Protein AF-A0A947CYS4-F1 (afdb_monomer_lite)

pLDDT: mean 73.45, std 24.64, range [32.19, 98.31]

Sequence (255 aa):
MTRMLALLFALALTAPVALAEAPAEAPPGEAHGQAGHGDGHGQPAAAGAHGGGHGDAHGGGHGDAHGGGHGGAGAVNFASFDYGEGKAHANPPLVLALINFGLLLALLGWKAVPALRDYWAKKSDGIKNGLEEGTRLRKEAEAKLEEYTQRIKDVDAEVEDLIKDIRAEAEAEKERILAEAKAQAEATRKAADERIAAEIQEARTDIEREVVAKAVAAAEKLLTEKVGPQDHQHLVTGFIDSLGDSPSTTSGGPA

Radius of gyration: 68.3 Å; chains: 1; bounding box: 120×102×182 Å

Structure (mmCIF, N/CA/C/O backbone):
data_AF-A0A947CYS4-F1
#
_entry.id   AF-A0A947CYS4-F1
#
loop_
_atom_site.group_PDB
_atom_site.id
_atom_site.type_symbol
_atom_site.label_atom_id
_atom_site.label_alt_id
_atom_site.label_comp_id
_atom_site.label_asym_id
_atom_site.label_entity_id
_atom_site.label_seq_id
_atom_site.pdbx_PDB_ins_code
_atom_site.Cartn_x
_atom_site.Cartn_y
_atom_site.Cartn_z
_atom_site.occupancy
_atom_site.B_iso_or_equiv
_atom_site.auth_seq_id
_atom_site.auth_comp_id
_atom_site.auth_asym_id
_atom_site.auth_atom_id
_atom_site.pdbx_PDB_model_num
ATOM 1 N N . MET A 1 1 ? 7.213 -30.700 13.622 1.00 54.28 1 MET A N 1
ATOM 2 C CA . MET A 1 1 ? 7.016 -29.848 14.815 1.00 54.28 1 MET A CA 1
ATOM 3 C C . MET A 1 1 ? 7.971 -30.275 15.918 1.00 54.28 1 MET A C 1
ATOM 5 O O . MET A 1 1 ? 7.632 -31.180 16.661 1.00 54.28 1 MET A O 1
ATOM 9 N N . THR A 1 2 ? 9.171 -29.690 15.965 1.00 48.97 2 THR A N 1
ATOM 10 C CA . THR A 1 2 ? 10.035 -29.492 17.153 1.00 48.97 2 THR A CA 1
ATOM 11 C C . THR A 1 2 ? 11.437 -29.163 16.654 1.00 48.97 2 THR A C 1
ATOM 13 O O . THR A 1 2 ? 12.168 -30.049 16.228 1.00 48.97 2 THR A O 1
ATOM 16 N N . ARG A 1 3 ? 11.763 -27.868 16.652 1.00 45.41 3 ARG A N 1
ATOM 17 C CA . ARG A 1 3 ? 13.089 -27.261 16.894 1.00 45.41 3 ARG A CA 1
ATOM 18 C C . ARG A 1 3 ? 13.014 -25.788 16.515 1.00 45.41 3 ARG A C 1
ATOM 20 O O . ARG A 1 3 ? 13.627 -25.303 15.576 1.00 45.41 3 ARG A O 1
ATOM 27 N N . MET A 1 4 ? 12.158 -25.111 17.269 1.00 43.16 4 MET A N 1
ATOM 28 C CA . MET A 1 4 ? 12.257 -23.686 17.510 1.00 43.16 4 MET A CA 1
ATOM 29 C C . MET A 1 4 ? 13.384 -23.492 18.537 1.00 43.16 4 MET A C 1
ATOM 31 O O . MET A 1 4 ? 13.505 -24.301 19.455 1.00 43.16 4 MET A O 1
ATOM 35 N N . LEU A 1 5 ? 14.114 -22.384 18.409 1.00 44.44 5 LEU A N 1
ATOM 36 C CA . LEU A 1 5 ? 14.791 -21.693 19.510 1.00 44.44 5 LEU A CA 1
ATOM 37 C C . LEU A 1 5 ? 16.122 -22.283 20.029 1.00 44.44 5 LEU A C 1
ATOM 39 O O . LEU A 1 5 ? 16.140 -23.071 20.967 1.00 44.44 5 LEU A O 1
ATOM 43 N N . ALA A 1 6 ? 17.246 -21.798 19.493 1.00 41.59 6 ALA A N 1
ATOM 44 C CA . ALA A 1 6 ? 18.431 -21.439 20.285 1.00 41.59 6 ALA A CA 1
ATOM 45 C C . ALA A 1 6 ? 19.481 -20.722 19.415 1.00 41.59 6 ALA A C 1
ATOM 47 O O . ALA A 1 6 ? 19.758 -21.160 18.305 1.00 41.59 6 ALA A O 1
ATOM 48 N N . LEU A 1 7 ? 20.108 -19.695 20.001 1.00 42.28 7 LEU A N 1
ATOM 49 C CA . LEU A 1 7 ? 21.392 -19.073 19.632 1.00 42.28 7 LEU A CA 1
ATOM 50 C C . LEU A 1 7 ? 21.385 -17.891 18.648 1.00 42.28 7 LEU A C 1
ATOM 52 O O . LEU A 1 7 ? 21.969 -17.909 17.571 1.00 42.28 7 LEU A O 1
ATOM 56 N N . LEU A 1 8 ? 20.850 -16.781 19.163 1.0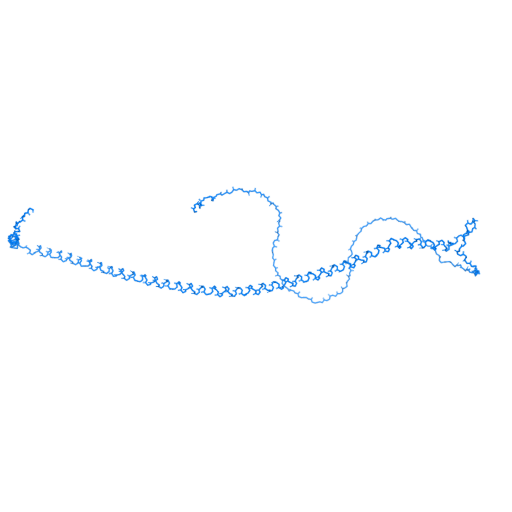0 41.75 8 LEU A N 1
ATOM 57 C CA . LEU A 1 8 ? 21.561 -15.498 19.185 1.00 41.75 8 LEU A CA 1
ATOM 58 C C . LEU A 1 8 ? 22.887 -15.646 19.960 1.00 41.75 8 LEU A C 1
ATOM 60 O O . LEU A 1 8 ? 22.827 -15.783 21.178 1.00 41.75 8 LEU A O 1
ATOM 64 N N . PHE A 1 9 ? 24.049 -15.575 19.296 1.00 40.47 9 PHE A N 1
ATOM 65 C CA . PHE A 1 9 ? 25.243 -14.879 19.817 1.00 40.47 9 PHE A CA 1
ATOM 66 C C . PHE A 1 9 ? 26.353 -14.744 18.751 1.00 40.47 9 PHE A C 1
ATOM 68 O O . PHE A 1 9 ? 26.913 -15.731 18.294 1.00 40.47 9 PHE A O 1
ATOM 75 N N . ALA A 1 10 ? 26.658 -13.486 18.424 1.00 35.06 10 ALA A N 1
ATOM 76 C CA . ALA A 1 10 ? 27.985 -12.899 18.218 1.00 35.06 10 ALA A CA 1
ATOM 77 C C . ALA A 1 10 ? 28.977 -13.445 17.156 1.00 35.06 10 ALA A C 1
ATOM 79 O O . ALA A 1 10 ? 29.580 -14.500 17.295 1.00 35.06 10 ALA A O 1
ATOM 80 N N . LEU A 1 11 ? 29.291 -12.532 16.224 1.00 35.38 11 LEU A N 1
ATOM 81 C CA . LEU A 1 11 ? 30.634 -11.959 16.025 1.00 35.38 11 LEU A CA 1
ATOM 82 C C . LEU A 1 11 ? 31.753 -12.887 15.512 1.00 35.38 11 LEU A C 1
ATOM 84 O O . LEU A 1 11 ? 32.417 -13.549 16.299 1.00 35.38 11 LEU A O 1
ATOM 88 N N . ALA A 1 12 ? 32.059 -12.783 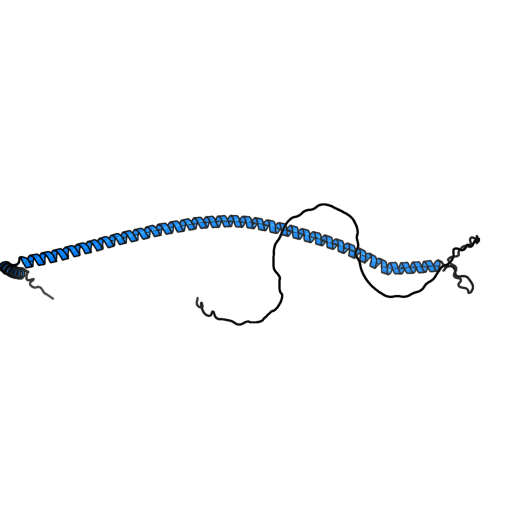14.212 1.00 36.75 12 ALA A N 1
ATOM 89 C CA . ALA A 1 12 ? 33.414 -12.533 13.690 1.00 36.75 12 ALA A CA 1
ATOM 90 C C . ALA A 1 12 ? 33.441 -12.666 12.157 1.00 36.75 12 ALA A C 1
ATOM 92 O O . ALA A 1 12 ? 33.562 -13.771 11.638 1.00 36.75 12 ALA A O 1
ATOM 93 N N . LEU A 1 13 ? 33.419 -11.546 11.424 1.00 40.12 13 LEU A N 1
ATOM 94 C CA . LEU A 1 13 ? 34.245 -11.455 10.217 1.00 40.12 13 LEU A CA 1
ATOM 95 C C . LEU A 1 13 ? 34.597 -10.000 9.901 1.00 40.12 13 LEU A C 1
ATOM 97 O O . LEU A 1 13 ? 33.822 -9.236 9.336 1.00 40.12 13 LEU A O 1
ATOM 101 N N . THR A 1 14 ? 35.802 -9.641 10.317 1.00 39.22 14 THR A N 1
ATOM 102 C CA . THR A 1 14 ? 36.539 -8.438 9.952 1.00 39.22 14 THR A CA 1
ATOM 103 C C . THR A 1 14 ? 37.364 -8.711 8.695 1.00 39.22 14 THR A C 1
ATOM 105 O O . THR A 1 14 ? 38.223 -9.592 8.724 1.00 39.22 14 THR A O 1
ATOM 108 N N . ALA A 1 15 ? 37.181 -7.922 7.637 1.00 45.06 15 ALA A N 1
ATOM 109 C CA . ALA A 1 15 ? 38.242 -7.605 6.679 1.00 45.06 15 ALA A CA 1
ATOM 110 C C . ALA A 1 15 ? 37.960 -6.236 6.019 1.00 45.06 15 ALA A C 1
ATOM 112 O O . ALA A 1 15 ? 36.797 -5.943 5.737 1.00 45.06 15 ALA A O 1
ATOM 113 N N . PRO A 1 16 ? 38.982 -5.383 5.809 1.00 50.78 16 PRO A N 1
ATOM 114 C CA . PRO A 1 16 ? 38.811 -3.974 5.472 1.00 50.78 16 PRO A CA 1
ATOM 115 C C . PRO A 1 16 ? 38.884 -3.733 3.958 1.00 50.78 16 PRO A C 1
ATOM 117 O O . PRO A 1 16 ? 39.727 -4.310 3.275 1.00 50.78 16 PRO A O 1
ATOM 120 N N . VAL A 1 17 ? 38.075 -2.808 3.442 1.00 48.97 17 VAL A N 1
ATOM 121 C CA . VAL A 1 17 ? 38.357 -2.130 2.169 1.00 48.97 17 VAL A CA 1
ATOM 122 C C . VAL A 1 17 ? 38.272 -0.634 2.419 1.00 48.97 17 VAL A C 1
ATOM 124 O O . VAL A 1 17 ? 37.236 -0.101 2.809 1.00 48.97 17 VAL A O 1
ATOM 127 N N . ALA A 1 18 ? 39.419 0.010 2.252 1.00 37.97 18 ALA A N 1
ATOM 128 C CA . ALA A 1 18 ? 39.593 1.441 2.330 1.00 37.97 18 ALA A CA 1
ATOM 129 C C . ALA A 1 18 ? 39.342 2.094 0.961 1.00 37.97 18 ALA A C 1
ATOM 131 O O . ALA A 1 18 ? 39.719 1.543 -0.070 1.00 37.97 18 ALA A O 1
ATOM 132 N N . LEU A 1 19 ? 38.845 3.332 1.044 1.00 39.88 19 LEU A N 1
ATOM 133 C CA . LEU A 1 19 ? 39.107 4.465 0.151 1.00 39.88 19 LEU A CA 1
ATOM 134 C C . LEU A 1 19 ? 38.277 4.595 -1.142 1.00 39.88 19 LEU A C 1
ATOM 136 O O . LEU A 1 19 ? 38.649 4.079 -2.188 1.00 39.88 19 LEU A O 1
ATOM 140 N N . ALA A 1 20 ? 37.237 5.434 -1.088 1.00 39.97 20 ALA A N 1
ATOM 141 C CA . ALA A 1 20 ? 37.068 6.546 -2.031 1.00 39.97 20 ALA A CA 1
ATOM 142 C C . ALA A 1 20 ? 36.016 7.532 -1.497 1.00 39.97 20 ALA A C 1
ATOM 144 O O . ALA A 1 20 ? 34.868 7.186 -1.237 1.00 39.97 20 ALA A O 1
ATOM 145 N N . GLU A 1 21 ? 36.479 8.755 -1.298 1.00 41.97 21 GLU A N 1
ATOM 146 C CA . GLU A 1 21 ? 35.794 9.921 -0.759 1.00 41.97 21 GLU A CA 1
ATOM 147 C C . GLU A 1 21 ? 34.832 10.512 -1.802 1.00 41.97 21 GLU A C 1
ATOM 149 O O . GLU A 1 21 ? 35.193 10.673 -2.967 1.00 41.97 21 GLU A O 1
ATOM 154 N N . ALA A 1 22 ? 33.611 10.839 -1.382 1.00 47.50 22 ALA A N 1
ATOM 155 C CA . ALA A 1 22 ? 32.638 11.605 -2.153 1.00 47.50 22 ALA A CA 1
ATOM 156 C C . ALA A 1 22 ? 32.477 12.993 -1.516 1.00 47.50 22 ALA A C 1
ATOM 158 O O . ALA A 1 22 ? 32.408 13.067 -0.287 1.00 47.50 22 ALA A O 1
ATOM 159 N N . PRO A 1 23 ? 32.320 14.075 -2.299 1.00 55.56 23 PRO A N 1
ATOM 160 C CA . PRO A 1 23 ? 31.743 15.305 -1.773 1.00 55.56 23 PRO A CA 1
ATOM 161 C C . PRO A 1 23 ? 30.317 15.561 -2.301 1.00 55.56 23 PRO A C 1
ATOM 163 O O . PRO A 1 23 ? 30.099 15.744 -3.494 1.00 55.56 23 PRO A O 1
ATOM 166 N N . ALA A 1 24 ? 29.382 15.534 -1.345 1.00 43.50 24 ALA A N 1
ATOM 167 C CA . ALA A 1 24 ? 28.284 16.470 -1.048 1.00 43.50 24 ALA A CA 1
ATOM 168 C C . ALA A 1 24 ? 27.433 17.144 -2.162 1.00 43.50 24 ALA A C 1
ATOM 170 O O . ALA A 1 24 ? 27.931 17.882 -3.007 1.00 43.50 24 ALA A O 1
ATOM 171 N N . GLU A 1 25 ? 26.104 16.991 -2.009 1.00 45.59 25 GLU A N 1
ATOM 172 C CA . GLU A 1 25 ? 24.997 17.878 -2.454 1.00 45.59 25 GLU A CA 1
ATOM 173 C C . GLU A 1 25 ? 25.197 19.350 -1.995 1.00 45.59 25 GLU A C 1
ATOM 175 O O . GLU A 1 25 ? 25.927 19.580 -1.033 1.00 45.59 25 GLU A O 1
ATOM 180 N N . ALA A 1 26 ? 24.614 20.427 -2.558 1.00 50.78 26 ALA A N 1
ATOM 181 C CA . ALA A 1 26 ? 23.225 20.752 -2.974 1.00 50.78 26 ALA A CA 1
ATOM 182 C C . ALA A 1 26 ? 23.203 22.161 -3.683 1.00 50.78 26 ALA A C 1
ATOM 184 O O . ALA A 1 26 ? 24.279 22.748 -3.801 1.00 50.78 26 ALA A O 1
ATOM 185 N N . PRO A 1 27 ? 22.068 22.884 -3.907 1.00 60.06 27 PRO A N 1
ATOM 186 C CA . PRO A 1 27 ? 20.791 22.650 -4.625 1.00 60.06 27 PRO A CA 1
ATOM 187 C C . PRO A 1 27 ? 20.540 23.716 -5.765 1.00 60.06 27 PRO A C 1
ATOM 189 O O . PRO A 1 27 ? 21.446 24.499 -6.058 1.00 60.06 27 PRO A O 1
ATOM 192 N N . PRO A 1 28 ? 19.362 23.781 -6.450 1.00 64.19 28 PRO A N 1
ATOM 193 C CA . PRO A 1 28 ? 19.190 24.512 -7.715 1.00 64.19 28 PRO A CA 1
ATOM 194 C C . PRO A 1 28 ? 18.664 25.952 -7.548 1.00 64.19 28 PRO A C 1
ATOM 196 O O . PRO A 1 28 ? 17.884 26.240 -6.643 1.00 64.19 28 PRO A O 1
ATOM 199 N N . GLY A 1 29 ? 19.048 26.843 -8.468 1.00 40.88 29 GLY A N 1
ATOM 200 C CA . GLY A 1 29 ? 18.561 28.223 -8.546 1.00 40.88 29 GLY A CA 1
ATOM 201 C C . GLY A 1 29 ? 18.353 28.661 -9.995 1.00 40.88 29 GLY A C 1
ATOM 202 O O . GLY A 1 29 ? 19.296 28.708 -10.781 1.00 40.88 29 GLY A O 1
ATOM 203 N N . GLU A 1 30 ? 17.095 28.931 -10.332 1.00 41.56 30 GLU A N 1
ATOM 204 C CA . GLU A 1 30 ? 16.604 29.403 -11.624 1.00 41.56 30 GLU A CA 1
ATOM 205 C C . GLU A 1 30 ? 16.932 30.878 -11.918 1.00 41.56 30 GLU A C 1
ATOM 207 O O . GLU A 1 30 ? 17.153 31.683 -11.017 1.00 41.56 30 GLU A O 1
ATOM 212 N N . ALA A 1 31 ? 16.788 31.193 -13.212 1.00 42.06 31 ALA A N 1
ATOM 213 C CA . ALA A 1 31 ? 16.522 32.493 -13.829 1.00 42.06 31 ALA A CA 1
ATOM 214 C C . ALA A 1 31 ? 17.659 33.523 -13.830 1.00 42.06 31 ALA A C 1
ATOM 216 O O . ALA A 1 31 ? 18.078 34.009 -12.798 1.00 42.06 31 ALA A O 1
ATOM 217 N N . HIS A 1 32 ? 18.078 33.938 -15.029 1.00 39.91 32 HIS A N 1
ATOM 218 C CA . HIS A 1 32 ? 18.002 35.328 -15.492 1.00 39.91 32 HIS A CA 1
ATOM 219 C C . HIS A 1 32 ? 18.305 35.358 -16.997 1.00 39.91 32 HIS A C 1
ATOM 221 O O . HIS A 1 32 ? 19.294 34.797 -17.464 1.00 39.91 32 HIS A O 1
ATOM 227 N N . GLY A 1 33 ? 17.416 35.985 -17.768 1.00 39.16 33 GLY A N 1
ATOM 228 C CA . GLY A 1 33 ? 17.636 36.243 -19.183 1.00 39.16 33 GLY A CA 1
ATOM 229 C C . GLY A 1 33 ? 18.563 37.431 -19.407 1.00 39.16 33 GLY A C 1
ATOM 230 O O . GLY A 1 33 ? 18.608 38.339 -18.585 1.00 39.16 33 GLY A O 1
ATOM 231 N N . GLN A 1 34 ? 19.213 37.471 -20.569 1.00 42.00 34 GLN A N 1
ATOM 232 C CA . GLN A 1 34 ? 19.462 38.725 -21.271 1.00 42.00 34 GLN A CA 1
ATOM 233 C C . GLN A 1 34 ? 19.756 38.446 -22.747 1.00 42.00 34 GLN A C 1
ATOM 235 O O . GLN A 1 34 ? 20.611 37.635 -23.092 1.00 42.00 34 GLN A O 1
ATOM 240 N N . ALA A 1 35 ? 19.001 39.116 -23.610 1.00 40.34 35 ALA A N 1
ATOM 241 C CA . ALA A 1 35 ? 19.286 39.247 -25.026 1.00 40.34 35 ALA A CA 1
ATOM 242 C C . ALA A 1 35 ? 20.342 40.344 -25.244 1.00 40.34 35 ALA A C 1
ATOM 244 O O . ALA A 1 35 ? 20.298 41.367 -24.562 1.00 40.34 35 ALA A O 1
ATOM 245 N N . GLY A 1 36 ? 21.192 40.175 -26.262 1.00 34.59 36 GLY A N 1
ATOM 246 C CA . GLY A 1 36 ? 21.816 41.293 -26.976 1.00 34.59 36 GLY A CA 1
ATOM 247 C C . GLY A 1 36 ? 23.341 41.256 -27.117 1.00 34.59 36 GLY A C 1
ATOM 248 O O . GLY A 1 36 ? 24.050 41.188 -26.124 1.00 34.59 36 GLY A O 1
ATOM 249 N N . HIS A 1 37 ? 23.774 41.447 -28.373 1.00 38.88 37 HIS A N 1
ATOM 250 C CA . HIS A 1 37 ? 25.121 41.807 -28.860 1.00 38.88 37 HIS A CA 1
ATOM 251 C C . HIS A 1 37 ? 26.199 40.717 -28.747 1.00 38.88 37 HIS A C 1
ATOM 253 O O . HIS A 1 37 ? 26.303 40.028 -27.749 1.00 38.88 37 HIS A O 1
ATOM 259 N N . GLY A 1 38 ? 27.046 40.454 -29.737 1.00 37.88 38 GLY A N 1
ATOM 260 C CA . GLY A 1 38 ? 27.466 41.212 -30.911 1.00 37.88 38 GLY A CA 1
ATOM 261 C C . GLY A 1 38 ? 28.959 40.914 -31.097 1.00 37.88 38 GLY A C 1
ATOM 262 O O . GLY A 1 38 ? 29.699 40.934 -30.123 1.00 37.88 38 GLY A O 1
ATOM 263 N N . ASP A 1 39 ? 29.351 40.625 -32.335 1.00 38.72 39 ASP A N 1
ATOM 264 C CA . ASP A 1 39 ? 30.721 40.622 -32.862 1.00 38.72 39 ASP A CA 1
ATOM 265 C C . ASP A 1 39 ? 31.699 39.502 -32.456 1.00 38.72 39 ASP A C 1
ATOM 267 O O . ASP A 1 39 ? 32.217 39.408 -31.351 1.00 38.72 39 ASP A O 1
ATOM 271 N N . GLY A 1 40 ? 31.997 38.674 -33.464 1.00 39.72 40 GLY A N 1
ATOM 272 C CA . GLY A 1 40 ? 33.328 38.626 -34.067 1.00 39.72 40 GLY A CA 1
ATOM 273 C C . GLY A 1 40 ? 34.515 38.281 -33.170 1.00 39.72 40 GLY A C 1
ATOM 274 O O . GLY A 1 40 ? 34.984 39.097 -32.391 1.00 39.72 40 GLY A O 1
ATOM 275 N N . HIS A 1 41 ? 35.086 37.106 -33.437 1.00 43.47 41 HIS A N 1
ATOM 276 C CA . HIS A 1 41 ? 36.497 36.862 -33.779 1.00 43.47 41 HIS A CA 1
ATOM 277 C C . HIS A 1 41 ? 36.956 35.526 -33.194 1.00 43.47 41 HIS A C 1
ATOM 279 O O . HIS A 1 41 ? 37.113 35.352 -31.990 1.00 43.47 41 HIS A O 1
ATOM 285 N N . GLY A 1 42 ? 37.172 34.563 -34.091 1.00 34.84 42 GLY A N 1
ATOM 286 C CA . GLY A 1 42 ? 37.763 33.278 -33.760 1.00 34.84 42 GLY A CA 1
ATOM 287 C C . GLY A 1 42 ? 39.277 33.378 -33.608 1.00 34.84 42 GLY A C 1
ATOM 288 O O . GLY A 1 42 ? 39.959 33.907 -34.484 1.00 34.84 42 GLY A O 1
ATOM 289 N N . GLN A 1 43 ? 39.776 32.803 -32.517 1.00 48.25 43 GLN A N 1
ATOM 290 C CA . GLN A 1 43 ? 41.078 32.143 -32.385 1.00 48.25 43 GLN A CA 1
ATOM 291 C C . GLN A 1 43 ? 41.053 31.289 -31.108 1.00 48.25 43 GLN A C 1
ATOM 293 O O . GLN A 1 43 ? 40.390 31.660 -30.139 1.00 48.25 43 GLN A O 1
ATOM 298 N N . PRO A 1 44 ? 41.696 30.111 -31.121 1.00 53.25 44 PRO A N 1
ATOM 299 C CA . PRO A 1 44 ? 42.983 29.971 -30.411 1.00 53.25 44 PRO A CA 1
ATOM 300 C C . PRO A 1 44 ? 44.009 29.127 -31.217 1.00 53.25 44 PRO A C 1
ATOM 302 O O . PRO A 1 44 ? 43.620 28.265 -31.997 1.00 53.25 44 PRO A O 1
ATOM 305 N N . ALA A 1 45 ? 45.316 29.443 -31.257 1.00 37.03 45 ALA A N 1
ATOM 306 C CA . ALA A 1 45 ? 46.366 29.212 -30.236 1.00 37.03 45 ALA A CA 1
ATOM 307 C C . ALA A 1 45 ? 46.482 27.715 -29.824 1.00 37.03 45 ALA A C 1
ATOM 309 O O . ALA A 1 45 ? 45.469 27.118 -29.496 1.00 37.03 45 ALA A O 1
ATOM 310 N N . ALA A 1 46 ? 47.630 27.017 -29.768 1.00 40.56 46 ALA A N 1
ATOM 311 C CA . ALA A 1 46 ? 49.054 27.355 -29.875 1.00 40.56 46 ALA A CA 1
ATOM 312 C C . ALA A 1 46 ? 49.939 26.069 -29.956 1.00 40.56 46 ALA A C 1
ATOM 314 O O . ALA A 1 46 ? 49.483 25.008 -29.543 1.00 40.56 46 ALA A O 1
ATOM 315 N N . ALA A 1 47 ? 51.21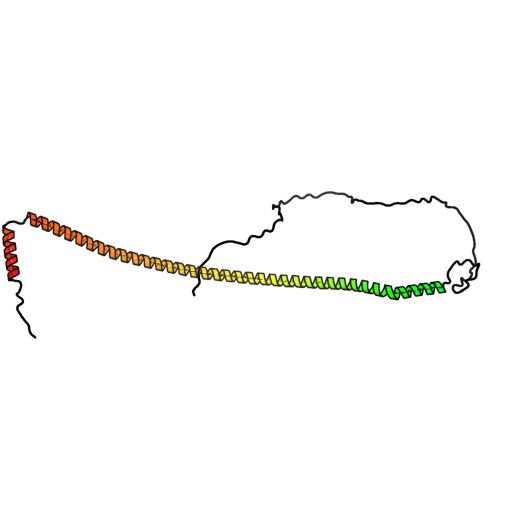2 26.257 -30.374 1.00 38.47 47 ALA A N 1
ATOM 316 C CA . ALA A 1 47 ? 52.475 25.547 -30.018 1.00 38.47 47 ALA A CA 1
ATOM 317 C C . ALA A 1 47 ? 52.640 24.042 -30.362 1.00 38.47 47 ALA A C 1
ATOM 319 O O . ALA A 1 47 ? 51.724 23.263 -30.166 1.00 38.47 47 ALA A O 1
ATOM 320 N N . GLY A 1 48 ? 53.771 23.478 -30.821 1.00 36.53 48 GLY A N 1
ATOM 321 C CA . GLY A 1 48 ? 55.211 23.798 -30.999 1.00 36.53 48 GLY A CA 1
ATOM 322 C C . GLY A 1 48 ? 55.944 22.420 -31.111 1.00 36.53 48 GLY A C 1
ATOM 323 O O . GLY A 1 48 ? 55.348 21.421 -30.731 1.00 36.53 48 GLY A O 1
ATOM 324 N N . ALA A 1 49 ? 57.172 22.180 -31.590 1.00 38.69 49 ALA A N 1
ATOM 325 C CA . ALA A 1 49 ? 58.278 22.988 -32.089 1.00 38.69 49 ALA A CA 1
ATOM 326 C C . ALA A 1 49 ? 59.396 22.081 -32.716 1.00 38.69 49 ALA A C 1
ATOM 328 O O . ALA A 1 49 ? 59.491 20.903 -32.383 1.00 38.69 49 ALA A O 1
ATOM 329 N N . HIS A 1 50 ? 60.276 22.713 -33.516 1.00 41.06 50 HIS A N 1
ATOM 330 C CA . HIS A 1 50 ? 61.720 22.467 -33.785 1.00 41.06 50 HIS A CA 1
ATOM 331 C C . HIS A 1 50 ? 62.283 21.543 -34.897 1.00 41.06 50 HIS A C 1
ATOM 333 O O . HIS A 1 50 ? 62.108 20.331 -34.905 1.00 41.06 50 HIS A O 1
ATOM 339 N N . GLY A 1 51 ? 63.168 22.182 -35.694 1.00 33.62 51 GLY A N 1
ATOM 340 C CA . GLY A 1 51 ? 64.319 21.641 -36.446 1.00 33.62 51 GLY A CA 1
ATOM 341 C C . GLY A 1 51 ? 64.139 21.768 -37.965 1.00 33.62 51 GLY A C 1
ATOM 342 O O . GLY A 1 51 ? 63.278 21.102 -38.509 1.00 33.62 51 GLY A O 1
ATOM 343 N N . GLY A 1 52 ? 64.836 22.582 -38.762 1.00 33.81 52 GLY A N 1
ATOM 344 C CA . GLY A 1 52 ? 66.104 23.304 -38.649 1.00 33.81 52 GLY A CA 1
ATOM 345 C C . GLY A 1 52 ? 66.861 23.100 -39.977 1.00 33.81 52 GLY A C 1
ATOM 346 O O . GLY A 1 52 ? 67.030 21.955 -40.376 1.00 33.81 52 GLY A O 1
ATOM 347 N N . GLY A 1 53 ? 67.314 24.168 -40.653 1.00 32.22 53 GLY A N 1
ATOM 348 C CA . GLY A 1 53 ? 68.353 24.056 -41.696 1.00 32.22 53 GLY A CA 1
ATOM 349 C C . GLY A 1 53 ? 68.113 24.760 -43.040 1.00 32.22 53 GLY A C 1
ATOM 350 O O . GLY A 1 53 ? 67.595 24.151 -43.963 1.00 32.22 53 GLY A O 1
ATOM 351 N N . HIS A 1 54 ? 68.555 26.022 -43.106 1.00 40.81 54 HIS A N 1
ATOM 352 C CA . HIS A 1 54 ? 69.352 26.695 -44.152 1.00 40.81 54 HIS A CA 1
ATOM 353 C C . HIS A 1 54 ? 69.222 26.355 -45.650 1.00 40.81 54 HIS A C 1
ATOM 355 O O . HIS A 1 54 ? 69.386 25.212 -46.063 1.00 40.81 54 HIS A O 1
ATOM 361 N N . GLY A 1 55 ? 69.233 27.418 -46.467 1.00 38.34 55 GLY A N 1
ATOM 362 C CA . GLY A 1 55 ? 69.961 27.400 -47.740 1.00 38.34 55 GLY A CA 1
ATOM 363 C C . GLY A 1 55 ? 69.396 28.318 -48.815 1.00 38.34 55 GLY A C 1
ATOM 364 O O . GLY A 1 55 ? 68.583 27.887 -49.621 1.00 38.34 55 GLY A O 1
ATOM 365 N N . ASP A 1 56 ? 69.854 29.566 -48.821 1.00 44.50 56 ASP A N 1
ATOM 366 C CA . ASP A 1 56 ? 69.526 30.632 -49.766 1.00 44.50 56 ASP A CA 1
ATOM 367 C C . ASP A 1 56 ? 69.780 30.282 -51.243 1.00 44.50 56 ASP A C 1
ATOM 369 O O . ASP A 1 56 ? 70.818 29.726 -51.601 1.00 44.50 56 ASP A O 1
ATOM 373 N N . ALA A 1 57 ? 68.889 30.741 -52.123 1.00 39.03 57 ALA A N 1
ATOM 374 C CA . ALA A 1 57 ? 69.230 31.025 -53.512 1.00 39.03 57 ALA A CA 1
ATOM 375 C C . ALA A 1 57 ? 68.469 32.272 -53.979 1.00 39.03 57 ALA A C 1
ATOM 377 O O . ALA A 1 57 ? 67.264 32.255 -54.234 1.00 39.03 57 ALA A O 1
ATOM 378 N N . HIS A 1 58 ? 69.212 33.373 -54.050 1.00 40.41 58 HIS A N 1
ATOM 379 C CA . HIS A 1 58 ? 68.798 34.629 -54.651 1.00 40.41 58 HIS A CA 1
ATOM 380 C C . HIS A 1 58 ? 68.611 34.492 -56.166 1.00 40.41 58 HIS A C 1
ATOM 382 O O . HIS A 1 58 ? 69.456 33.922 -56.845 1.00 40.41 58 HIS A O 1
ATOM 388 N N . GLY A 1 59 ? 67.553 35.142 -56.658 1.00 35.09 59 GLY A N 1
ATOM 389 C CA . GLY A 1 59 ? 67.620 36.162 -57.708 1.00 35.09 59 GLY A CA 1
ATOM 390 C C . GLY A 1 59 ? 68.079 35.746 -59.107 1.00 35.09 59 GLY A C 1
ATOM 391 O O . GLY A 1 59 ? 69.223 35.366 -59.321 1.00 35.09 59 GLY A O 1
ATOM 392 N N . 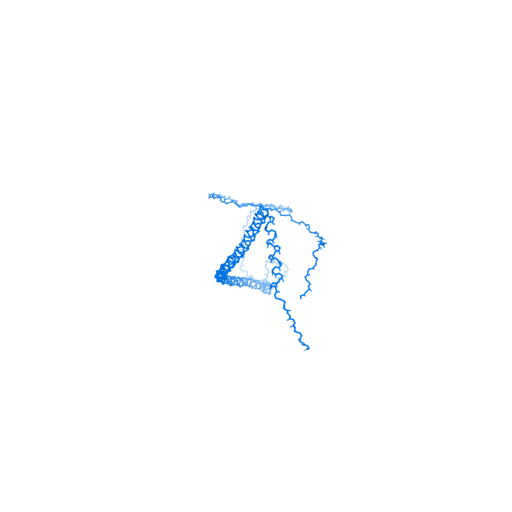GLY A 1 60 ? 67.233 36.004 -60.105 1.00 32.34 60 GLY A N 1
ATOM 393 C CA . GLY A 1 60 ? 67.710 36.040 -61.484 1.00 32.34 60 GLY A CA 1
ATOM 394 C C . GLY A 1 60 ? 66.633 36.245 -62.536 1.00 32.34 60 GLY A C 1
ATOM 395 O O . GLY A 1 60 ? 66.070 35.279 -63.025 1.00 32.34 60 GLY A O 1
ATOM 396 N N . GLY A 1 61 ? 66.418 37.510 -62.902 1.00 32.94 61 GLY A N 1
ATOM 397 C CA . GLY A 1 61 ? 66.426 37.940 -64.303 1.00 32.94 61 GLY A CA 1
ATOM 398 C C . GLY A 1 61 ? 65.333 37.423 -65.235 1.00 32.94 61 GLY A C 1
ATOM 399 O O . GLY A 1 61 ? 65.468 36.375 -65.855 1.00 32.94 61 GLY A O 1
ATOM 400 N N . HIS A 1 62 ? 64.344 38.284 -65.478 1.00 46.16 62 HIS A N 1
ATOM 401 C CA . HIS A 1 62 ? 63.776 38.420 -66.817 1.00 46.16 62 HIS A CA 1
ATOM 402 C C . HIS A 1 62 ? 64.883 38.888 -67.776 1.00 46.16 62 HIS A C 1
ATOM 404 O O . HIS A 1 62 ? 65.533 39.901 -67.519 1.00 46.16 62 HIS A O 1
ATOM 410 N N . GLY A 1 63 ? 65.090 38.143 -68.858 1.00 39.09 63 GLY A N 1
ATOM 411 C CA . GLY A 1 63 ? 65.997 38.481 -69.948 1.00 39.09 63 GLY A CA 1
ATOM 412 C C . GLY A 1 63 ? 65.516 37.817 -71.232 1.00 39.09 63 GLY A C 1
ATOM 413 O O . GLY A 1 63 ? 65.315 36.605 -71.273 1.00 39.09 63 GLY A O 1
ATOM 414 N N . ASP A 1 64 ? 65.277 38.653 -72.234 1.00 48.22 64 ASP A N 1
ATOM 415 C CA . ASP A 1 64 ? 64.735 38.348 -73.552 1.00 48.22 64 ASP A CA 1
ATOM 416 C C . ASP A 1 64 ? 65.565 37.335 -74.350 1.00 48.22 64 ASP A C 1
ATOM 418 O O . ASP A 1 64 ? 66.795 37.379 -74.348 1.00 48.22 64 ASP A O 1
ATOM 422 N N . ALA A 1 65 ? 64.892 36.503 -75.149 1.00 39.53 65 ALA A N 1
ATOM 423 C CA . ALA A 1 65 ? 65.502 35.917 -76.338 1.00 39.53 65 ALA A CA 1
ATOM 424 C C . ALA A 1 65 ? 64.447 35.611 -77.409 1.00 39.53 65 ALA A C 1
ATOM 426 O O . ALA A 1 65 ? 63.624 34.704 -77.286 1.00 39.53 65 ALA A O 1
ATOM 427 N N . HIS A 1 66 ? 64.512 36.397 -78.482 1.00 42.50 66 HIS A N 1
ATOM 428 C CA . HIS A 1 66 ? 63.917 36.112 -79.781 1.00 42.50 66 HIS A CA 1
ATOM 429 C C . HIS A 1 66 ? 64.517 34.844 -80.411 1.00 42.50 66 HIS A C 1
ATOM 431 O O . HIS A 1 66 ? 65.703 34.563 -80.255 1.00 42.50 66 HIS A O 1
ATOM 437 N N . GLY A 1 67 ? 63.725 34.164 -81.239 1.00 34.94 67 GLY A N 1
ATOM 438 C CA . GLY A 1 67 ? 64.190 33.137 -82.178 1.00 34.94 67 GLY A CA 1
ATOM 439 C C . GLY A 1 67 ? 63.112 32.068 -82.340 1.00 34.94 67 GLY A C 1
ATOM 440 O O . GLY A 1 67 ? 62.909 31.262 -81.449 1.00 34.94 67 GLY A O 1
ATOM 441 N N . GLY A 1 68 ? 62.296 32.054 -83.391 1.00 35.47 68 GLY A N 1
ATOM 442 C CA . GLY A 1 68 ? 62.725 32.137 -84.782 1.00 35.47 68 GLY A CA 1
ATOM 443 C C . GLY A 1 68 ? 63.146 30.739 -85.224 1.00 35.47 68 GLY A C 1
ATOM 444 O O . GLY A 1 68 ? 64.287 30.345 -85.023 1.00 35.47 68 GLY A O 1
ATOM 445 N N . GLY A 1 69 ? 62.208 29.980 -85.790 1.00 34.09 69 GLY A N 1
ATOM 446 C CA . GLY A 1 69 ? 62.483 28.626 -86.255 1.00 34.09 69 GLY A CA 1
ATOM 447 C C . GLY A 1 69 ? 61.218 27.837 -86.540 1.00 34.09 69 GLY A C 1
ATOM 448 O O . GLY A 1 69 ? 60.889 26.907 -85.813 1.00 34.09 69 GLY A O 1
ATOM 449 N N . HIS A 1 70 ? 60.519 28.192 -87.621 1.00 46.94 70 HIS A N 1
ATOM 450 C CA . HIS A 1 70 ? 59.629 27.264 -88.315 1.00 46.94 70 HIS A CA 1
ATOM 451 C C . HIS A 1 70 ? 60.481 26.108 -88.867 1.00 46.94 70 HIS A C 1
ATOM 453 O O . HIS A 1 70 ? 60.903 26.116 -90.020 1.00 46.94 70 HIS A O 1
ATOM 459 N N . GLY A 1 71 ? 60.796 25.143 -88.005 1.00 32.47 71 GLY A N 1
ATOM 460 C CA . GLY A 1 71 ? 61.350 23.852 -88.386 1.00 32.47 71 GLY A CA 1
ATOM 461 C C . GLY A 1 71 ? 60.202 22.989 -88.877 1.00 32.47 71 GLY A C 1
ATOM 462 O O . GLY A 1 71 ? 59.244 22.772 -88.141 1.00 32.47 71 GLY A O 1
ATOM 463 N N . GLY A 1 72 ? 60.271 22.604 -90.149 1.00 32.19 72 GLY A N 1
ATOM 464 C CA . GLY A 1 72 ? 59.176 22.023 -90.912 1.00 32.19 72 GLY A CA 1
ATOM 465 C C . GLY A 1 72 ? 58.496 20.822 -90.264 1.00 32.19 72 GLY A C 1
ATOM 466 O O . GLY A 1 72 ? 59.008 20.201 -89.335 1.00 32.19 72 GLY A O 1
ATOM 467 N N . ALA A 1 73 ? 57.335 20.487 -90.826 1.00 38.41 73 ALA A N 1
ATOM 468 C CA . ALA A 1 73 ? 56.599 19.256 -90.586 1.00 38.41 73 ALA A CA 1
ATOM 469 C C . ALA A 1 73 ? 57.458 18.028 -90.947 1.00 38.41 73 ALA A C 1
ATOM 471 O O . ALA A 1 73 ? 57.261 17.373 -91.966 1.00 38.41 73 ALA A O 1
ATOM 472 N N . GLY A 1 74 ? 58.453 17.730 -90.117 1.00 43.22 74 GLY A N 1
ATOM 473 C CA . GLY A 1 74 ? 59.086 16.434 -90.053 1.00 43.22 74 GLY A CA 1
ATOM 474 C C . GLY A 1 74 ? 58.094 15.535 -89.349 1.00 43.22 74 GLY A C 1
ATOM 475 O O . GLY A 1 74 ? 57.787 15.759 -88.179 1.00 43.22 74 GLY A O 1
ATOM 476 N N . ALA A 1 75 ? 57.548 14.566 -90.080 1.00 50.69 75 ALA A N 1
ATOM 477 C CA . ALA A 1 75 ? 56.737 13.513 -89.501 1.00 50.69 75 ALA A CA 1
ATOM 478 C C . ALA A 1 75 ? 57.503 12.928 -88.311 1.00 50.69 75 ALA A C 1
ATOM 480 O O . ALA A 1 75 ? 58.513 12.243 -88.477 1.00 50.69 75 ALA A O 1
ATOM 481 N N . VAL A 1 76 ? 57.049 13.258 -87.105 1.00 50.50 76 VAL A N 1
ATOM 482 C CA . VAL A 1 76 ? 57.519 12.639 -85.874 1.00 50.50 76 VAL A CA 1
ATOM 483 C C . VAL A 1 76 ? 57.177 11.163 -85.994 1.00 50.50 76 VAL A C 1
ATOM 485 O O . VAL A 1 76 ? 56.025 10.752 -85.880 1.00 50.50 76 VAL A O 1
ATOM 488 N N . ASN A 1 77 ? 58.181 10.365 -86.348 1.00 53.62 77 ASN A N 1
ATOM 489 C CA . ASN A 1 77 ? 57.999 8.943 -86.546 1.00 53.62 77 ASN A CA 1
ATOM 490 C C . ASN A 1 77 ? 58.057 8.271 -85.178 1.00 53.62 77 ASN A C 1
ATOM 492 O O . ASN A 1 77 ? 59.098 7.857 -84.680 1.00 53.62 77 ASN A O 1
ATOM 496 N N . PHE A 1 78 ? 56.899 8.227 -84.540 1.00 48.59 78 PHE A N 1
ATOM 497 C CA . PHE A 1 78 ? 56.714 7.774 -83.171 1.00 48.59 78 PHE A CA 1
ATOM 498 C C . PHE A 1 78 ? 57.033 6.285 -82.925 1.00 48.59 78 PHE A C 1
ATOM 500 O O . PHE A 1 78 ? 56.997 5.831 -81.779 1.00 48.59 78 PHE A O 1
ATOM 507 N N . ALA A 1 79 ? 57.324 5.529 -83.987 1.00 50.00 79 ALA A N 1
ATOM 508 C CA . ALA A 1 79 ? 57.565 4.090 -83.970 1.00 50.00 79 ALA A CA 1
ATOM 509 C C . ALA A 1 79 ? 59.019 3.685 -84.293 1.00 50.00 79 ALA A C 1
ATOM 511 O O . ALA A 1 79 ? 59.318 2.493 -84.297 1.00 50.00 79 ALA A O 1
ATOM 512 N N . SER A 1 80 ? 59.933 4.624 -84.572 1.00 51.59 80 SER A N 1
ATOM 513 C CA . SER A 1 80 ? 61.312 4.271 -84.939 1.00 51.59 80 SER A CA 1
ATOM 514 C C . SER A 1 80 ? 62.172 3.914 -83.718 1.00 51.59 80 SER A C 1
ATOM 516 O O . SER A 1 80 ? 62.332 4.728 -82.809 1.00 51.59 80 SER A O 1
ATOM 518 N N . PHE A 1 81 ? 62.759 2.714 -83.732 1.00 52.22 81 PHE A N 1
ATOM 519 C CA . PHE A 1 81 ? 63.713 2.192 -82.748 1.00 52.22 81 PHE A CA 1
ATOM 520 C C . PHE A 1 81 ? 65.148 2.411 -83.263 1.00 52.22 81 PHE A C 1
ATOM 522 O O . PHE A 1 81 ? 65.734 1.521 -83.868 1.00 52.22 81 PHE A O 1
ATOM 529 N N . ASP A 1 82 ? 65.691 3.620 -83.091 1.00 55.28 82 ASP A N 1
ATOM 530 C CA . ASP A 1 82 ? 67.090 3.948 -83.418 1.00 55.28 82 ASP A CA 1
ATOM 531 C C . ASP A 1 82 ? 67.761 4.575 -82.189 1.00 55.28 82 ASP A C 1
ATOM 533 O O . ASP A 1 82 ? 67.619 5.768 -81.920 1.00 55.28 82 ASP A O 1
ATOM 537 N N . TYR A 1 83 ? 68.453 3.739 -81.412 1.00 56.16 83 TYR A N 1
ATOM 538 C CA . TYR A 1 83 ? 69.290 4.142 -80.277 1.00 56.16 83 TYR A CA 1
ATOM 539 C C . TYR A 1 83 ? 70.768 4.063 -80.688 1.00 56.16 83 TYR A C 1
ATOM 541 O O . TYR A 1 83 ? 71.531 3.254 -80.168 1.00 56.16 83 TYR A O 1
ATOM 549 N N . GLY A 1 84 ? 71.151 4.862 -81.686 1.00 46.66 84 GLY A N 1
ATOM 550 C CA . GLY A 1 84 ? 72.540 5.050 -82.108 1.00 46.66 84 GLY A CA 1
ATOM 551 C C . GLY A 1 84 ? 73.196 6.252 -81.419 1.00 46.66 84 GLY A C 1
ATOM 552 O O . GLY A 1 84 ? 72.557 7.284 -81.204 1.00 46.66 84 GLY A O 1
ATOM 553 N N . GLU A 1 85 ? 74.479 6.115 -81.087 1.00 39.62 85 GLU A N 1
ATOM 554 C CA . GLU A 1 85 ? 75.291 7.111 -80.381 1.00 39.62 85 GLU A CA 1
ATOM 555 C C . GLU A 1 85 ? 75.402 8.425 -81.185 1.00 39.62 85 GLU A C 1
ATOM 557 O O . GLU A 1 85 ? 75.796 8.423 -82.351 1.00 39.62 85 GLU A O 1
ATOM 562 N N . GLY A 1 86 ? 75.014 9.553 -80.569 1.00 52.31 86 GLY A N 1
ATOM 563 C CA . GLY A 1 86 ? 75.142 10.902 -81.146 1.00 52.31 86 GLY A CA 1
ATOM 564 C C . GLY A 1 86 ? 73.850 11.624 -81.569 1.00 52.31 86 GLY A C 1
ATOM 565 O O . GLY A 1 86 ? 73.941 12.702 -82.156 1.00 52.31 86 GLY A O 1
ATOM 566 N N . LYS A 1 87 ? 72.648 11.105 -81.274 1.00 54.78 87 LYS A N 1
ATOM 567 C CA . LYS A 1 87 ? 71.374 11.809 -81.547 1.00 54.78 87 LYS A CA 1
ATOM 568 C C . LYS A 1 87 ? 70.707 12.296 -80.257 1.00 54.78 87 LYS A C 1
ATOM 570 O O . LYS A 1 87 ? 70.592 11.550 -79.294 1.00 54.78 87 LYS A O 1
ATOM 575 N N . ALA A 1 88 ? 70.245 13.549 -80.242 1.00 52.09 88 ALA A N 1
ATOM 576 C CA . ALA A 1 88 ? 69.537 14.137 -79.105 1.00 52.09 88 ALA A CA 1
ATOM 577 C C . ALA A 1 88 ? 68.207 13.400 -78.860 1.00 52.09 88 ALA A C 1
ATOM 579 O O . ALA A 1 88 ? 67.239 13.559 -79.606 1.00 52.09 88 ALA A O 1
ATOM 580 N N . HIS A 1 89 ? 68.169 12.565 -77.822 1.00 55.62 89 HIS A N 1
ATOM 581 C CA . HIS A 1 89 ? 66.998 11.783 -77.431 1.00 55.62 89 HIS A CA 1
ATOM 582 C C . HIS A 1 89 ? 65.960 12.684 -76.754 1.00 55.62 89 HIS A C 1
ATOM 584 O O . HIS A 1 89 ? 65.875 12.745 -75.532 1.00 55.62 89 HIS A O 1
ATOM 590 N N . ALA A 1 90 ? 65.191 13.423 -77.553 1.00 57.38 90 ALA A N 1
ATOM 591 C CA . ALA A 1 90 ? 64.204 14.351 -77.016 1.00 57.38 90 ALA A CA 1
ATOM 592 C C . ALA A 1 90 ? 62.933 13.647 -76.509 1.00 57.38 90 ALA A C 1
ATOM 594 O O . ALA A 1 90 ? 62.355 14.123 -75.545 1.00 57.38 90 ALA A O 1
ATOM 595 N N . ASN A 1 91 ? 62.507 12.512 -77.087 1.00 59.69 91 ASN A N 1
ATOM 596 C CA . ASN A 1 91 ? 61.260 11.840 -76.696 1.00 59.69 91 ASN A CA 1
ATOM 597 C C . ASN A 1 91 ? 61.383 10.307 -76.822 1.00 59.69 91 ASN A C 1
ATOM 599 O O . ASN A 1 91 ? 61.818 9.840 -77.878 1.00 59.69 91 ASN A O 1
ATOM 603 N N . PRO A 1 92 ? 60.982 9.504 -75.814 1.00 61.31 92 PRO A N 1
ATOM 604 C CA . PRO A 1 92 ? 60.873 8.056 -75.987 1.00 61.31 92 PRO A CA 1
ATOM 605 C C . PRO A 1 92 ? 59.854 7.737 -77.101 1.00 61.31 92 PRO A C 1
ATOM 607 O O . PRO A 1 92 ? 58.854 8.451 -77.226 1.00 61.31 92 PRO A O 1
ATOM 610 N N . PRO A 1 93 ? 60.067 6.690 -77.922 1.00 71.75 93 PRO A N 1
ATOM 611 C CA . PRO A 1 93 ? 59.134 6.335 -78.993 1.00 71.75 93 PRO A CA 1
ATOM 612 C C . PRO A 1 93 ? 57.740 6.083 -78.400 1.00 71.75 93 PRO A C 1
ATOM 614 O O . PRO A 1 93 ? 57.622 5.381 -77.392 1.00 71.75 93 PRO A O 1
ATOM 617 N N . LEU A 1 94 ? 56.673 6.643 -78.997 1.00 77.44 94 LEU A N 1
ATOM 618 C CA . LEU A 1 94 ? 55.313 6.534 -78.439 1.00 77.44 94 LEU A CA 1
ATOM 619 C C . LEU A 1 94 ? 54.888 5.086 -78.248 1.00 77.44 94 LEU A C 1
ATOM 621 O O . LEU A 1 94 ? 54.088 4.820 -77.366 1.00 77.44 94 LEU A O 1
ATOM 625 N N . VAL A 1 95 ? 55.427 4.155 -79.035 1.00 79.00 95 VAL A N 1
ATOM 626 C CA . VAL A 1 95 ? 55.189 2.720 -78.851 1.00 79.00 95 VAL A CA 1
ATOM 627 C C . VAL A 1 95 ? 55.629 2.262 -77.455 1.00 79.00 95 VAL A C 1
ATOM 629 O O . VAL A 1 95 ? 54.859 1.594 -76.772 1.00 79.00 95 VAL A O 1
ATOM 632 N N . LEU A 1 96 ? 56.807 2.676 -76.975 1.00 80.75 96 LEU A N 1
ATOM 633 C CA . LEU A 1 96 ? 57.254 2.371 -75.610 1.00 80.75 96 LEU A CA 1
ATOM 634 C C . LEU A 1 96 ? 56.417 3.109 -74.556 1.00 80.75 96 LEU A C 1
ATOM 636 O O . LEU A 1 96 ? 56.123 2.533 -73.511 1.00 80.75 96 LEU A O 1
ATOM 640 N N . ALA A 1 97 ? 55.979 4.343 -74.828 1.00 83.06 97 ALA A N 1
ATOM 641 C CA . ALA A 1 97 ? 55.076 5.071 -73.934 1.00 83.06 97 ALA A CA 1
ATOM 642 C C . ALA A 1 97 ? 53.690 4.402 -73.831 1.00 83.06 97 ALA A C 1
ATOM 644 O O . ALA A 1 97 ? 53.153 4.291 -72.733 1.00 83.06 97 ALA A O 1
ATOM 645 N N . LEU A 1 98 ? 53.141 3.896 -74.942 1.00 87.06 98 LEU A N 1
ATOM 646 C CA . LEU A 1 98 ? 51.882 3.147 -74.992 1.00 87.06 98 LEU A CA 1
ATOM 647 C C . LEU A 1 98 ? 52.004 1.800 -74.281 1.00 87.06 98 LEU A C 1
ATOM 649 O O . LEU A 1 98 ? 51.089 1.413 -73.561 1.00 87.06 98 LEU A O 1
ATOM 653 N N . ILE A 1 99 ? 53.133 1.104 -74.448 1.00 89.00 99 ILE A N 1
ATOM 654 C CA . ILE A 1 99 ? 53.419 -0.142 -73.729 1.00 89.00 99 ILE A CA 1
ATOM 655 C C . ILE A 1 99 ? 53.523 0.132 -72.225 1.00 89.00 99 ILE A C 1
ATOM 657 O O . ILE A 1 99 ? 52.880 -0.567 -71.449 1.00 89.00 99 ILE A O 1
ATOM 661 N N . ASN A 1 100 ? 54.261 1.162 -71.801 1.00 88.56 100 ASN A N 1
ATOM 662 C CA . ASN A 1 100 ? 54.377 1.536 -70.389 1.00 88.56 100 ASN A CA 1
ATOM 663 C C . ASN A 1 100 ? 53.023 1.961 -69.795 1.00 88.56 100 ASN A C 1
ATOM 665 O O . ASN A 1 100 ? 52.651 1.525 -68.710 1.00 88.56 100 ASN A O 1
ATOM 669 N N . PHE A 1 101 ? 52.245 2.756 -70.531 1.00 90.00 101 PHE A N 1
ATOM 670 C CA . PHE A 1 101 ? 50.896 3.154 -70.135 1.00 90.00 101 PHE A CA 1
ATOM 671 C C . PHE A 1 101 ? 49.948 1.951 -70.047 1.00 90.00 101 PHE A C 1
ATOM 673 O O . PHE A 1 101 ? 49.203 1.823 -69.080 1.00 90.00 101 PHE A O 1
ATOM 680 N N . GLY A 1 102 ? 50.019 1.022 -71.002 1.00 92.06 102 GLY A N 1
ATOM 681 C CA . GLY A 1 102 ? 49.269 -0.232 -70.976 1.00 92.06 102 GLY A CA 1
ATOM 682 C C . GLY A 1 102 ? 49.664 -1.128 -69.802 1.00 92.06 102 GLY A C 1
ATOM 683 O O . GLY A 1 102 ? 48.789 -1.683 -69.141 1.00 92.06 102 GLY A O 1
ATOM 684 N N . LEU A 1 103 ? 50.959 -1.220 -69.484 1.00 91.12 103 LEU A N 1
ATOM 685 C CA . LEU A 1 103 ? 51.463 -1.957 -68.323 1.00 91.12 103 LEU A CA 1
ATOM 686 C C . LEU A 1 103 ? 50.959 -1.334 -67.012 1.00 91.12 103 LEU A C 1
ATOM 688 O O . LEU A 1 103 ? 50.524 -2.050 -66.110 1.00 91.12 103 LEU A O 1
ATOM 692 N N . LEU A 1 104 ? 50.958 -0.000 -66.930 1.00 89.38 104 LEU A N 1
ATOM 693 C CA . LEU A 1 104 ? 50.415 0.748 -65.799 1.00 89.38 104 LEU A CA 1
ATOM 694 C C . LEU A 1 104 ? 48.907 0.500 -65.644 1.00 89.38 104 LEU A C 1
ATOM 696 O O . LEU A 1 104 ? 48.448 0.230 -64.538 1.00 89.38 104 LEU A O 1
ATOM 700 N N . LEU A 1 105 ? 48.140 0.530 -66.740 1.00 92.00 105 LEU A N 1
ATOM 701 C CA . LEU A 1 105 ? 46.707 0.225 -66.735 1.00 92.00 105 LEU A CA 1
ATOM 702 C C . LEU A 1 105 ? 46.423 -1.230 -66.361 1.00 92.00 105 LEU A C 1
ATOM 704 O O . LEU A 1 105 ? 45.470 -1.486 -65.631 1.00 92.00 105 LEU A O 1
ATOM 708 N N . ALA A 1 106 ? 47.247 -2.177 -66.810 1.00 91.12 106 ALA A N 1
ATOM 709 C CA . ALA A 1 106 ? 47.120 -3.580 -66.431 1.00 91.12 106 ALA A CA 1
ATOM 710 C C . ALA A 1 106 ? 47.372 -3.770 -64.927 1.00 91.12 106 ALA A C 1
ATOM 712 O O . ALA A 1 106 ? 46.580 -4.420 -64.244 1.00 91.12 106 ALA A O 1
ATOM 713 N N . LEU A 1 107 ? 48.422 -3.145 -64.384 1.00 89.44 107 LEU A N 1
ATOM 714 C CA . LEU A 1 107 ? 48.734 -3.188 -62.954 1.00 89.44 107 LEU A CA 1
ATOM 715 C C . LEU A 1 107 ? 47.648 -2.497 -62.109 1.00 89.44 107 LEU A C 1
ATOM 717 O O . LEU A 1 107 ? 47.229 -3.023 -61.074 1.00 89.44 107 LEU A O 1
ATOM 721 N N . LEU A 1 108 ? 47.151 -1.344 -62.566 1.00 89.88 108 LEU A N 1
ATOM 722 C CA . LEU A 1 108 ? 46.095 -0.582 -61.899 1.00 89.88 108 LEU A CA 1
ATOM 723 C C . LEU A 1 108 ? 44.749 -1.318 -61.953 1.00 89.88 108 LEU A C 1
ATOM 725 O O . LEU A 1 108 ? 44.055 -1.420 -60.941 1.00 89.88 108 LEU A O 1
ATOM 729 N N . GLY A 1 109 ? 44.408 -1.893 -63.104 1.00 90.19 109 GLY A N 1
ATOM 730 C CA . GLY A 1 109 ? 43.227 -2.730 -63.298 1.00 90.19 109 GLY A CA 1
ATOM 731 C C . GLY A 1 109 ? 43.248 -3.971 -62.411 1.00 90.19 109 GLY A C 1
ATOM 732 O O . GLY A 1 109 ? 42.237 -4.320 -61.808 1.00 90.19 109 GLY A O 1
ATOM 733 N N . TRP A 1 110 ? 44.412 -4.607 -62.265 1.00 91.44 110 TRP A N 1
ATOM 734 C CA . TRP A 1 110 ? 44.536 -5.817 -61.461 1.00 91.44 110 TRP A CA 1
ATOM 735 C C . TRP A 1 110 ? 44.488 -5.552 -59.951 1.00 91.44 110 TRP A C 1
ATOM 737 O O . TRP A 1 110 ? 43.893 -6.337 -59.215 1.00 91.44 110 TRP A O 1
ATOM 747 N N . LYS A 1 111 ? 45.089 -4.455 -59.467 1.00 90.00 111 LYS A N 1
ATOM 748 C CA . LYS A 1 111 ? 45.241 -4.198 -58.022 1.00 90.00 111 LYS A CA 1
ATOM 749 C C . LYS A 1 111 ? 44.291 -3.130 -57.474 1.00 90.00 111 LYS A C 1
ATOM 751 O O . LYS A 1 111 ? 43.720 -3.326 -56.403 1.00 90.00 111 LYS A O 1
ATOM 756 N N . ALA A 1 112 ? 44.123 -2.006 -58.170 1.00 90.25 112 ALA A N 1
ATOM 757 C CA . ALA A 1 112 ? 43.382 -0.855 -57.651 1.00 90.25 112 ALA A CA 1
ATOM 758 C C . ALA A 1 112 ? 41.869 -0.963 -57.875 1.00 90.25 112 ALA A C 1
ATOM 760 O O . ALA A 1 112 ? 41.104 -0.593 -56.989 1.00 90.25 112 ALA A O 1
ATOM 761 N N . VAL A 1 113 ? 41.422 -1.516 -59.007 1.00 91.50 113 VAL A N 1
ATOM 762 C CA . VAL A 1 113 ? 39.987 -1.722 -59.278 1.00 91.50 113 VAL A CA 1
ATOM 763 C C . VAL A 1 113 ? 39.309 -2.626 -58.237 1.00 91.50 113 VAL A C 1
ATOM 765 O O . VAL A 1 113 ? 38.281 -2.201 -57.701 1.00 91.50 113 VAL A O 1
ATOM 768 N N . PRO A 1 114 ? 39.839 -3.818 -57.879 1.00 92.00 114 PRO A N 1
ATOM 769 C CA . PRO A 1 114 ? 39.207 -4.629 -56.838 1.00 92.00 114 PRO A CA 1
ATOM 770 C C . PRO A 1 114 ? 39.231 -3.933 -55.470 1.00 92.00 114 PRO A C 1
ATOM 772 O O . PRO A 1 114 ? 38.204 -3.900 -54.801 1.00 92.00 114 PRO A O 1
ATOM 775 N N . ALA A 1 115 ? 40.339 -3.282 -55.093 1.00 91.94 115 ALA A N 1
ATOM 776 C CA . ALA A 1 115 ? 40.439 -2.559 -53.821 1.00 91.94 115 ALA A CA 1
ATOM 777 C C . ALA A 1 115 ? 39.436 -1.394 -53.713 1.00 91.94 115 ALA A C 1
ATOM 779 O O . ALA A 1 115 ? 38.828 -1.188 -52.662 1.00 91.94 115 ALA A O 1
ATOM 780 N N . LEU A 1 116 ? 39.233 -0.649 -54.804 1.00 91.25 116 LEU A N 1
ATOM 781 C CA . LEU A 1 116 ? 38.281 0.457 -54.848 1.00 91.25 116 LEU A CA 1
ATOM 782 C C . LEU A 1 116 ? 36.836 -0.052 -54.791 1.00 91.25 116 LEU A C 1
ATOM 784 O O . LEU A 1 116 ? 36.029 0.488 -54.036 1.00 91.25 116 LEU A O 1
ATOM 788 N N . ARG A 1 117 ? 36.511 -1.120 -55.530 1.00 92.25 117 ARG A N 1
ATOM 789 C CA . ARG A 1 117 ? 35.187 -1.757 -55.474 1.00 92.25 117 ARG A CA 1
ATOM 790 C C . ARG A 1 117 ? 34.863 -2.241 -54.062 1.00 92.25 117 ARG A C 1
ATOM 792 O O . ARG A 1 117 ? 33.769 -1.977 -53.572 1.00 92.25 117 ARG A O 1
ATOM 799 N N . ASP A 1 118 ? 35.813 -2.896 -53.403 1.00 93.38 118 ASP A N 1
ATOM 800 C CA . ASP A 1 118 ? 35.623 -3.423 -52.051 1.00 93.38 118 ASP A CA 1
ATOM 801 C C . ASP A 1 118 ? 35.448 -2.293 -51.018 1.00 93.38 118 ASP A C 1
ATOM 803 O O . ASP A 1 118 ? 34.677 -2.440 -50.071 1.00 93.38 118 ASP A O 1
ATOM 807 N N . TYR A 1 119 ? 36.099 -1.137 -51.208 1.00 93.12 119 TYR A N 1
ATOM 808 C CA . TYR A 1 119 ? 35.888 0.053 -50.372 1.00 93.12 119 TYR A CA 1
ATOM 809 C C . TYR A 1 119 ? 34.460 0.607 -50.500 1.00 93.12 119 TYR A C 1
ATOM 811 O O . TYR A 1 119 ? 33.795 0.843 -49.487 1.00 93.12 119 TYR A O 1
ATOM 819 N N . TRP A 1 120 ? 33.959 0.773 -51.729 1.00 93.56 120 TRP A N 1
ATOM 820 C CA . TRP A 1 120 ? 32.588 1.242 -51.965 1.00 93.56 120 TRP A CA 1
ATOM 821 C C . TRP A 1 120 ? 31.539 0.233 -51.494 1.00 93.56 120 TRP A C 1
ATOM 823 O O . TRP A 1 120 ? 30.535 0.640 -50.910 1.00 93.56 120 TRP A O 1
ATOM 833 N N . ALA A 1 121 ? 31.792 -1.067 -51.676 1.00 94.75 121 ALA A N 1
ATOM 834 C CA . ALA A 1 121 ? 30.944 -2.131 -51.144 1.00 94.75 121 ALA A CA 1
ATOM 835 C C . ALA A 1 121 ? 30.868 -2.055 -49.613 1.00 94.75 121 ALA A C 1
ATOM 837 O O . ALA A 1 121 ? 29.779 -1.912 -49.069 1.00 94.75 121 ALA A O 1
ATOM 838 N N . LYS A 1 122 ? 32.014 -1.994 -48.917 1.00 95.44 122 LYS A N 1
ATOM 839 C CA . LYS A 1 122 ? 32.060 -1.834 -47.451 1.00 95.44 122 LYS A CA 1
ATOM 840 C C . LYS A 1 122 ? 31.342 -0.577 -46.969 1.00 95.44 122 LYS A C 1
ATOM 842 O O . LYS A 1 122 ? 30.667 -0.615 -45.944 1.00 95.44 122 LYS A O 1
ATOM 847 N N . LYS A 1 123 ? 31.477 0.545 -47.683 1.00 94.38 123 LYS A N 1
ATOM 848 C CA . LYS A 1 123 ? 30.783 1.788 -47.323 1.00 94.38 123 LYS A CA 1
ATOM 849 C C . LYS A 1 123 ? 29.270 1.652 -47.500 1.00 94.38 123 LYS A C 1
ATOM 851 O O . LYS A 1 123 ? 28.529 2.070 -46.614 1.00 94.38 123 LYS A O 1
ATOM 856 N N . SER A 1 124 ? 28.822 1.057 -48.607 1.00 94.38 124 SER A N 1
ATOM 857 C CA . SER A 1 124 ? 27.402 0.784 -48.846 1.00 94.38 124 SER A CA 1
ATOM 858 C C . SER A 1 124 ? 26.831 -0.181 -47.811 1.00 94.38 124 SER A C 1
ATOM 860 O O . SER A 1 124 ? 25.728 0.058 -47.329 1.00 94.38 124 SER A O 1
ATOM 862 N N . ASP A 1 125 ? 27.556 -1.243 -47.471 1.00 96.06 125 ASP A N 1
ATOM 863 C CA . ASP A 1 125 ? 27.119 -2.235 -46.489 1.00 96.06 125 ASP A CA 1
ATOM 864 C C . ASP A 1 125 ? 27.073 -1.628 -45.086 1.00 96.06 125 ASP A C 1
ATOM 866 O O . ASP A 1 125 ? 26.109 -1.841 -44.362 1.00 96.06 125 ASP A O 1
ATOM 870 N N . GLY A 1 126 ? 28.033 -0.770 -44.726 1.00 95.31 126 GLY A N 1
ATOM 871 C CA . GLY A 1 126 ? 27.991 -0.023 -43.468 1.00 95.31 126 GLY A CA 1
ATOM 872 C C . GLY A 1 126 ? 26.767 0.893 -43.351 1.00 95.31 126 GLY A C 1
ATOM 873 O O . GLY A 1 126 ? 26.159 0.970 -42.288 1.00 95.31 126 GLY A O 1
ATOM 874 N N . ILE A 1 127 ? 26.368 1.556 -44.444 1.00 94.69 127 ILE A N 1
ATOM 875 C CA . ILE A 1 127 ? 25.161 2.400 -44.467 1.00 94.69 127 ILE A CA 1
ATOM 876 C C . ILE A 1 127 ? 23.892 1.546 -44.370 1.00 94.69 127 ILE A C 1
ATOM 878 O O . ILE A 1 127 ? 22.996 1.891 -43.602 1.00 94.69 127 ILE A O 1
ATOM 882 N N . LYS A 1 128 ? 23.812 0.436 -45.116 1.00 95.75 128 LYS A N 1
ATOM 883 C CA . LYS A 1 128 ? 22.674 -0.494 -45.046 1.00 95.75 128 LYS A CA 1
ATOM 884 C C . LYS A 1 128 ? 22.522 -1.070 -43.645 1.00 95.75 128 LYS A C 1
ATOM 886 O O . LYS A 1 128 ? 21.445 -0.961 -43.077 1.00 95.75 128 LYS A O 1
ATOM 891 N N . ASN A 1 129 ? 23.611 -1.567 -43.061 1.00 96.56 129 ASN A N 1
ATOM 892 C CA . ASN A 1 129 ? 23.614 -2.109 -41.707 1.00 96.56 129 ASN A CA 1
ATOM 893 C C . ASN A 1 129 ? 23.214 -1.047 -40.678 1.00 96.56 129 ASN A C 1
ATOM 895 O O . ASN A 1 129 ? 22.403 -1.331 -39.806 1.00 96.56 129 ASN A O 1
ATOM 899 N N . GLY A 1 130 ? 23.716 0.188 -40.799 1.00 94.69 130 GLY A N 1
ATOM 900 C CA . GLY A 1 130 ? 23.323 1.282 -39.908 1.00 94.69 130 GLY A CA 1
ATOM 901 C C . GLY A 1 130 ? 21.840 1.651 -40.025 1.00 94.69 130 GLY A C 1
ATOM 902 O O . GLY A 1 130 ? 21.187 1.925 -39.019 1.00 94.69 130 GLY A O 1
ATOM 903 N N . LEU A 1 131 ? 21.280 1.621 -41.239 1.00 96.19 131 LEU A N 1
ATOM 904 C CA . LEU A 1 131 ? 19.853 1.855 -41.458 1.00 96.19 131 LEU A CA 1
ATOM 905 C C . LEU A 1 131 ? 19.004 0.695 -40.917 1.00 96.19 131 LEU A C 1
ATOM 907 O O . LEU A 1 131 ? 18.019 0.933 -40.223 1.00 96.19 131 LEU A O 1
ATOM 911 N N . GLU A 1 132 ? 19.391 -0.549 -41.192 1.00 96.94 132 GLU A N 1
ATOM 912 C CA . GLU A 1 132 ? 18.724 -1.747 -40.678 1.00 96.94 132 GLU A CA 1
ATOM 913 C C . GLU A 1 132 ? 18.742 -1.771 -39.148 1.00 96.94 132 GLU A C 1
ATOM 915 O O . GLU A 1 132 ? 17.693 -1.935 -38.526 1.00 96.94 132 GLU A O 1
ATOM 920 N N . GLU A 1 133 ? 19.888 -1.499 -38.528 1.00 96.75 133 GLU A N 1
ATOM 921 C CA . GLU A 1 133 ? 20.016 -1.420 -37.077 1.00 96.75 133 GLU A CA 1
ATOM 922 C C . GLU A 1 133 ? 19.175 -0.283 -36.489 1.00 96.75 133 GLU A C 1
ATOM 924 O O . GLU A 1 133 ? 18.445 -0.508 -35.524 1.00 96.75 133 GLU A O 1
ATOM 929 N N . GLY A 1 134 ? 19.185 0.904 -37.103 1.00 96.06 134 GLY A N 1
ATOM 930 C CA . GLY A 1 134 ? 18.337 2.020 -36.686 1.00 96.06 134 GLY A CA 1
ATOM 931 C C . GLY A 1 134 ? 16.843 1.695 -36.780 1.00 96.06 134 GLY A C 1
ATOM 932 O O . GLY A 1 134 ? 16.084 1.981 -35.854 1.00 96.06 134 GLY A O 1
ATOM 933 N N . THR A 1 135 ? 16.407 1.042 -37.863 1.00 96.31 135 THR A N 1
ATOM 934 C CA . THR A 1 135 ? 15.006 0.610 -38.008 1.00 96.31 135 THR A CA 1
ATOM 935 C C . THR A 1 135 ? 14.631 -0.490 -37.020 1.00 96.31 135 THR A C 1
ATOM 937 O O . THR A 1 135 ? 13.519 -0.470 -36.493 1.00 96.31 135 THR A O 1
ATOM 940 N N . ARG A 1 136 ? 15.548 -1.418 -36.722 1.00 97.19 136 ARG A N 1
ATOM 941 C CA . ARG A 1 136 ? 15.356 -2.455 -35.705 1.00 97.19 136 ARG A CA 1
ATOM 942 C C . ARG A 1 136 ? 15.212 -1.835 -34.319 1.00 97.19 136 ARG A C 1
ATOM 944 O O . ARG A 1 136 ? 14.217 -2.097 -33.656 1.00 97.19 136 ARG A O 1
ATOM 951 N N . LEU A 1 137 ? 16.143 -0.968 -33.920 1.00 96.81 137 LEU A N 1
ATOM 952 C CA . LEU A 1 137 ? 16.108 -0.276 -32.629 1.00 96.81 137 LEU A CA 1
ATOM 953 C C . LEU A 1 137 ? 14.835 0.556 -32.469 1.00 96.81 137 LEU A C 1
ATOM 955 O O . LEU A 1 137 ? 14.221 0.542 -31.406 1.00 96.81 137 LEU A O 1
ATOM 959 N N . ARG A 1 138 ? 14.399 1.237 -33.535 1.00 96.81 138 ARG A N 1
ATOM 960 C CA . ARG A 1 138 ? 13.135 1.976 -33.531 1.00 96.81 138 ARG A CA 1
ATOM 961 C C . ARG A 1 138 ? 11.936 1.054 -33.305 1.00 96.81 138 ARG A C 1
ATOM 963 O O . ARG A 1 138 ? 11.119 1.353 -32.444 1.00 96.81 138 ARG A O 1
ATOM 970 N N . LYS A 1 139 ? 11.847 -0.066 -34.029 1.00 97.50 139 LYS A N 1
ATOM 971 C CA . LYS A 1 139 ? 10.765 -1.049 -33.845 1.00 97.50 139 LYS A CA 1
ATOM 972 C C . LYS A 1 139 ? 10.775 -1.662 -32.447 1.00 97.50 139 LYS A C 1
ATOM 974 O O . LYS A 1 139 ? 9.720 -1.824 -31.852 1.00 97.50 139 LYS A O 1
ATOM 979 N N . GLU A 1 140 ? 11.950 -1.982 -31.911 1.00 96.75 140 GLU A N 1
ATOM 980 C CA . GLU A 1 140 ? 12.089 -2.494 -30.544 1.00 96.75 140 GLU A CA 1
ATOM 981 C C . GLU A 1 140 ? 11.659 -1.455 -29.500 1.00 96.75 140 GLU A C 1
ATOM 983 O O . GLU A 1 140 ? 11.010 -1.807 -28.518 1.00 96.75 140 GLU A O 1
ATOM 988 N N . ALA A 1 141 ? 11.990 -0.177 -29.705 1.00 96.69 141 ALA A N 1
ATOM 989 C CA . ALA A 1 141 ? 11.557 0.906 -28.829 1.00 96.69 141 ALA A CA 1
ATOM 990 C C . ALA A 1 141 ? 10.038 1.127 -28.894 1.00 96.69 141 ALA A C 1
ATOM 992 O O . ALA A 1 141 ? 9.404 1.259 -27.850 1.00 96.69 141 ALA A O 1
ATOM 993 N N . GLU A 1 142 ? 9.452 1.121 -30.095 1.00 96.94 142 GLU A N 1
ATOM 994 C CA . GLU A 1 142 ? 8.001 1.219 -30.301 1.00 96.94 142 GLU A CA 1
ATOM 995 C C . GLU A 1 142 ? 7.270 0.031 -29.648 1.00 96.94 142 GLU A C 1
ATOM 997 O O . GLU A 1 142 ? 6.321 0.244 -28.897 1.00 96.94 142 GLU A O 1
ATOM 1002 N N . ALA A 1 143 ? 7.769 -1.197 -29.826 1.00 97.31 143 ALA A N 1
ATOM 1003 C CA . ALA A 1 143 ? 7.205 -2.394 -29.200 1.00 97.31 143 ALA A CA 1
ATOM 1004 C C . ALA A 1 143 ? 7.280 -2.346 -27.665 1.00 97.31 143 ALA A C 1
ATOM 1006 O O . ALA A 1 143 ? 6.300 -2.652 -26.991 1.00 97.31 143 ALA A O 1
ATOM 1007 N N . LYS A 1 144 ? 8.414 -1.913 -27.097 1.00 96.75 144 LYS A N 1
ATOM 1008 C CA . LYS A 1 144 ? 8.554 -1.734 -25.642 1.00 96.75 144 LYS A CA 1
ATOM 1009 C C . LYS A 1 144 ? 7.634 -0.643 -25.103 1.00 96.75 144 LYS A C 1
ATOM 1011 O O . LYS A 1 144 ? 7.107 -0.781 -24.005 1.00 96.75 144 LYS A O 1
ATOM 1016 N N . LEU A 1 145 ? 7.444 0.444 -25.849 1.00 96.94 145 LEU A N 1
ATOM 1017 C CA . LEU A 1 145 ? 6.539 1.521 -25.453 1.00 96.94 145 LEU A CA 1
ATOM 1018 C C . LEU A 1 145 ? 5.085 1.047 -25.449 1.00 96.94 145 LEU A C 1
ATOM 1020 O O . LEU A 1 145 ? 4.349 1.361 -24.515 1.00 96.94 145 LEU A O 1
ATOM 1024 N N . GLU A 1 146 ? 4.681 0.269 -26.451 1.00 97.00 146 GLU A N 1
ATOM 1025 C CA . GLU A 1 146 ? 3.360 -0.354 -26.484 1.00 97.00 146 GLU A CA 1
ATOM 1026 C C . GLU A 1 146 ? 3.185 -1.340 -25.323 1.00 97.00 146 GLU A C 1
ATOM 1028 O O . GLU A 1 146 ? 2.203 -1.238 -24.592 1.00 97.00 146 GLU A O 1
ATOM 1033 N N . GLU A 1 147 ? 4.167 -2.210 -25.074 1.00 96.62 147 GLU A N 1
ATOM 1034 C CA . GLU A 1 147 ? 4.158 -3.143 -23.943 1.00 96.62 147 GLU A CA 1
ATOM 1035 C C . GLU A 1 147 ? 4.021 -2.413 -22.600 1.00 96.62 147 GLU A C 1
ATOM 1037 O O . GLU A 1 147 ? 3.174 -2.777 -21.788 1.00 96.62 147 GLU A O 1
ATOM 1042 N N . TYR A 1 148 ? 4.805 -1.356 -22.363 1.00 96.44 148 TYR A N 1
ATOM 1043 C CA . TYR A 1 148 ? 4.686 -0.563 -21.139 1.00 96.44 148 TYR A CA 1
ATOM 1044 C C . TYR A 1 148 ? 3.349 0.160 -21.041 1.00 96.44 148 TYR A C 1
ATOM 1046 O O . TYR A 1 148 ? 2.769 0.209 -19.962 1.00 96.44 148 TYR A O 1
ATOM 1054 N N . THR A 1 149 ? 2.832 0.685 -22.150 1.00 95.25 149 THR A N 1
ATOM 1055 C CA . THR A 1 149 ? 1.524 1.348 -22.162 1.00 95.25 149 THR A CA 1
ATOM 1056 C C . THR A 1 149 ? 0.405 0.366 -21.823 1.00 95.25 149 THR A C 1
ATOM 1058 O O . THR A 1 149 ? -0.500 0.726 -21.077 1.00 95.25 149 THR A O 1
ATOM 1061 N N . GLN A 1 150 ? 0.459 -0.866 -22.337 1.00 95.94 150 GLN A N 1
ATOM 1062 C CA . GLN A 1 150 ? -0.510 -1.903 -21.975 1.00 95.94 150 GLN A CA 1
ATOM 1063 C C . GLN A 1 150 ? -0.360 -2.310 -20.511 1.00 95.94 150 GLN A C 1
ATOM 1065 O O . GLN A 1 150 ? -1.338 -2.270 -19.778 1.00 95.94 150 GLN A O 1
ATOM 1070 N N . ARG A 1 151 ? 0.869 -2.563 -20.043 1.00 95.25 151 ARG A N 1
ATOM 1071 C CA . ARG A 1 151 ? 1.125 -2.890 -18.631 1.00 95.25 151 ARG A CA 1
ATOM 1072 C C . ARG A 1 151 ? 0.617 -1.815 -17.674 1.00 95.25 151 ARG A C 1
ATOM 1074 O O . ARG A 1 151 ? 0.088 -2.157 -16.630 1.00 95.25 151 ARG A O 1
ATOM 1081 N N . ILE A 1 152 ? 0.773 -0.534 -18.009 1.00 95.75 152 ILE A N 1
ATOM 1082 C CA . ILE A 1 152 ? 0.252 0.560 -17.178 1.00 95.75 152 ILE A CA 1
ATOM 1083 C C . ILE A 1 152 ? -1.278 0.511 -17.126 1.00 95.75 152 ILE A C 1
ATOM 1085 O O . ILE A 1 152 ? -1.838 0.610 -16.043 1.00 95.75 152 ILE A O 1
ATOM 1089 N N . LYS A 1 153 ? -1.953 0.293 -18.261 1.00 94.69 153 LYS A N 1
ATOM 1090 C CA . LYS A 1 153 ? -3.420 0.165 -18.291 1.00 94.69 153 LYS A CA 1
ATOM 1091 C C . LYS A 1 153 ? -3.919 -1.042 -17.501 1.00 94.69 153 LYS A C 1
ATOM 1093 O O . LYS A 1 153 ? -4.919 -0.926 -16.801 1.00 94.69 153 LYS A O 1
ATOM 1098 N N . ASP A 1 154 ? -3.232 -2.175 -17.618 1.00 95.50 154 ASP A N 1
ATOM 1099 C CA . ASP A 1 154 ? -3.570 -3.390 -16.879 1.00 95.50 154 ASP A CA 1
ATOM 1100 C C . ASP A 1 154 ? -3.394 -3.161 -15.371 1.00 95.50 154 ASP A C 1
ATOM 1102 O O . ASP A 1 154 ? -4.289 -3.475 -14.592 1.00 95.50 154 ASP A O 1
ATOM 1106 N N . VAL A 1 155 ? -2.297 -2.512 -14.962 1.00 96.19 155 VAL A N 1
ATOM 1107 C CA . VAL A 1 155 ? -2.057 -2.134 -13.560 1.00 96.19 155 VAL A CA 1
ATOM 1108 C C . VAL A 1 155 ? -3.112 -1.155 -13.047 1.00 96.19 155 VAL A C 1
ATOM 1110 O O . VAL A 1 155 ? -3.583 -1.326 -11.928 1.00 96.19 155 VAL A O 1
ATOM 1113 N N . ASP A 1 156 ? -3.515 -0.153 -13.831 1.00 94.50 156 ASP A N 1
ATOM 1114 C CA . ASP A 1 156 ? -4.566 0.786 -13.422 1.00 94.50 156 ASP A CA 1
ATOM 1115 C C . ASP A 1 156 ? -5.894 0.050 -13.161 1.00 94.50 156 ASP A C 1
ATOM 1117 O O . ASP A 1 156 ? -6.548 0.294 -12.145 1.00 94.50 156 ASP A O 1
ATOM 1121 N N . ALA A 1 157 ? -6.260 -0.904 -14.025 1.00 94.88 157 ALA A N 1
ATOM 1122 C CA . ALA A 1 157 ? -7.445 -1.740 -13.836 1.00 94.88 157 ALA A CA 1
ATOM 1123 C C . ALA A 1 157 ? -7.325 -2.656 -12.602 1.00 94.88 157 ALA A C 1
ATOM 1125 O O . ALA A 1 157 ? -8.254 -2.725 -11.795 1.00 94.88 157 ALA A O 1
ATOM 1126 N N . GLU A 1 158 ? -6.173 -3.306 -12.409 1.00 96.25 158 GLU A N 1
ATOM 1127 C CA . GLU A 1 158 ? -5.898 -4.134 -11.227 1.00 96.25 158 GLU A CA 1
ATOM 1128 C C . GLU A 1 158 ? -5.960 -3.319 -9.928 1.00 96.25 158 GLU A C 1
ATOM 1130 O O . GLU A 1 158 ? -6.491 -3.791 -8.923 1.00 96.25 158 GLU A O 1
ATOM 1135 N N . VAL A 1 159 ? -5.457 -2.080 -9.931 1.00 97.19 159 VAL A N 1
ATOM 1136 C CA . VAL A 1 159 ? -5.514 -1.178 -8.774 1.00 97.19 159 VAL A CA 1
ATOM 1137 C C . VAL A 1 159 ? -6.952 -0.768 -8.468 1.00 97.19 159 VAL A C 1
ATOM 1139 O O . VAL A 1 159 ? -7.341 -0.748 -7.299 1.00 97.19 159 VAL A O 1
ATOM 1142 N N . GLU A 1 160 ? -7.759 -0.450 -9.482 1.00 96.31 160 GLU A N 1
ATOM 1143 C CA . GLU A 1 160 ? -9.174 -0.139 -9.275 1.00 96.31 160 GLU A CA 1
ATOM 1144 C C . GLU A 1 160 ? -9.938 -1.315 -8.662 1.00 96.31 160 GLU A C 1
ATOM 1146 O O . GLU A 1 160 ? -10.734 -1.111 -7.740 1.00 96.31 160 GLU A O 1
ATOM 1151 N N . ASP A 1 161 ? -9.691 -2.532 -9.141 1.00 97.00 161 ASP A N 1
ATOM 1152 C CA . ASP A 1 161 ? -10.318 -3.737 -8.602 1.00 97.00 161 ASP A CA 1
ATOM 1153 C C . ASP A 1 161 ? -9.820 -4.047 -7.185 1.00 97.00 161 ASP A C 1
ATOM 1155 O O . ASP A 1 161 ? -10.635 -4.263 -6.288 1.00 97.00 161 ASP A O 1
ATOM 1159 N N . LEU A 1 162 ? -8.519 -3.900 -6.921 1.00 97.75 162 LEU A N 1
ATOM 1160 C CA . LEU A 1 162 ? -7.959 -4.020 -5.575 1.00 97.75 162 LEU A CA 1
ATOM 1161 C C . LEU A 1 162 ? -8.589 -3.014 -4.597 1.00 97.75 162 LEU A C 1
ATOM 1163 O O . LEU A 1 162 ? -8.901 -3.359 -3.459 1.00 97.75 162 LEU A O 1
ATOM 1167 N N . ILE A 1 163 ? -8.811 -1.766 -5.018 1.00 97.81 163 ILE A N 1
ATOM 1168 C CA . ILE A 1 163 ? -9.464 -0.753 -4.176 1.00 97.81 163 ILE A CA 1
ATOM 1169 C C . ILE A 1 163 ? -10.924 -1.128 -3.892 1.00 97.81 163 ILE A C 1
ATOM 1171 O O . ILE A 1 163 ? -11.407 -0.879 -2.782 1.00 97.81 163 ILE A O 1
ATOM 1175 N N . LYS A 1 164 ? -11.646 -1.699 -4.866 1.00 97.56 164 LYS A N 1
ATOM 1176 C CA . LYS A 1 164 ? -13.020 -2.184 -4.652 1.00 97.56 164 LYS A CA 1
ATOM 1177 C C . LYS A 1 164 ? -13.038 -3.323 -3.637 1.00 97.56 164 LYS A C 1
ATOM 1179 O O . LYS A 1 164 ? -13.836 -3.259 -2.702 1.00 97.56 164 LYS A O 1
ATOM 1184 N N . ASP A 1 165 ? -12.133 -4.285 -3.773 1.00 97.50 165 ASP A N 1
ATOM 1185 C CA . ASP A 1 165 ? -12.027 -5.433 -2.872 1.00 97.50 165 ASP A CA 1
ATOM 1186 C C . ASP A 1 165 ? -11.668 -4.997 -1.450 1.00 97.50 165 ASP A C 1
ATOM 1188 O O . ASP A 1 165 ? -12.370 -5.354 -0.505 1.00 97.50 165 ASP A O 1
ATOM 1192 N N . ILE A 1 166 ? -10.667 -4.122 -1.291 1.00 97.81 166 ILE A N 1
ATOM 1193 C CA . ILE A 1 166 ? -10.286 -3.565 0.016 1.00 97.81 166 ILE A CA 1
ATOM 1194 C C . ILE A 1 166 ? -11.467 -2.843 0.671 1.00 97.81 166 ILE A C 1
ATOM 1196 O O . ILE A 1 166 ? -11.675 -2.967 1.875 1.00 97.81 166 ILE A O 1
ATOM 1200 N N . ARG A 1 167 ? -12.257 -2.073 -0.090 1.00 97.88 167 ARG A N 1
ATOM 1201 C CA . ARG A 1 167 ? -13.438 -1.386 0.458 1.00 97.88 167 ARG A CA 1
ATOM 1202 C C . ARG A 1 167 ? -14.525 -2.367 0.880 1.00 97.88 167 ARG A C 1
ATOM 1204 O O . ARG A 1 167 ? -15.123 -2.170 1.934 1.00 97.88 167 ARG A O 1
ATOM 1211 N N . ALA A 1 168 ? -14.785 -3.395 0.076 1.00 97.88 168 ALA A N 1
ATOM 1212 C CA . ALA A 1 168 ? -15.766 -4.422 0.403 1.00 97.88 168 ALA A CA 1
ATOM 1213 C C . ALA A 1 168 ? -15.357 -5.202 1.662 1.00 97.88 168 ALA A C 1
ATOM 1215 O O . ALA A 1 168 ? -16.173 -5.385 2.565 1.00 97.88 168 ALA A O 1
ATOM 1216 N N . GLU A 1 169 ? -14.085 -5.591 1.759 1.00 97.69 169 GLU A N 1
ATOM 1217 C CA . GLU A 1 169 ? -13.529 -6.271 2.928 1.00 97.69 169 GLU A CA 1
ATOM 1218 C C . GLU A 1 169 ? -13.546 -5.367 4.167 1.00 97.69 169 GLU A C 1
ATOM 1220 O O . GLU A 1 169 ? -13.957 -5.803 5.240 1.00 97.69 169 GLU A O 1
ATOM 1225 N N . ALA A 1 170 ? -13.194 -4.086 4.024 1.00 97.62 170 ALA A N 1
ATOM 1226 C CA . ALA A 1 170 ? -13.228 -3.126 5.123 1.00 97.62 170 ALA A CA 1
ATOM 1227 C C . ALA A 1 170 ? -14.646 -2.899 5.669 1.00 97.62 170 ALA A C 1
ATOM 1229 O O . ALA A 1 170 ? -14.823 -2.824 6.886 1.00 97.62 170 ALA A O 1
ATOM 1230 N N . GLU A 1 171 ? -15.661 -2.792 4.806 1.00 97.81 171 GLU A N 1
ATOM 1231 C CA . GLU A 1 171 ? -17.051 -2.662 5.261 1.00 97.81 171 GLU A CA 1
ATOM 1232 C C . GLU A 1 171 ? -17.550 -3.957 5.921 1.00 97.81 171 GLU A C 1
ATOM 1234 O O . GLU A 1 171 ? -18.147 -3.888 6.995 1.00 97.81 171 GLU A O 1
ATOM 1239 N N . ALA A 1 172 ? -17.233 -5.132 5.365 1.00 98.00 172 ALA A N 1
ATOM 1240 C CA . ALA A 1 172 ? -17.580 -6.414 5.983 1.00 98.00 172 ALA A CA 1
ATOM 1241 C C . ALA A 1 172 ? -16.920 -6.591 7.364 1.00 98.00 172 ALA A C 1
ATOM 1243 O O . ALA A 1 172 ? -17.565 -7.008 8.328 1.00 98.00 172 ALA A O 1
ATOM 1244 N N . GLU A 1 173 ? -15.644 -6.226 7.487 1.00 97.94 173 GLU A N 1
ATOM 1245 C CA . GLU A 1 173 ? -14.899 -6.305 8.741 1.00 97.94 173 GLU A CA 1
ATOM 1246 C C . GLU A 1 173 ? -15.429 -5.309 9.777 1.00 97.94 173 GLU A C 1
ATOM 1248 O O . GLU A 1 173 ? -15.613 -5.648 10.945 1.00 97.94 173 GLU A O 1
ATOM 1253 N N . LYS A 1 174 ? -15.763 -4.089 9.354 1.00 98.06 174 LYS A N 1
ATOM 1254 C CA . LYS A 1 174 ? -16.419 -3.092 10.204 1.00 98.06 174 LYS A CA 1
ATOM 1255 C C . LYS A 1 174 ? -17.768 -3.591 10.716 1.00 98.06 174 LYS A C 1
ATOM 1257 O O . LYS A 1 174 ? -18.053 -3.439 11.904 1.00 98.06 174 LYS A O 1
ATOM 1262 N N . GLU A 1 175 ? -18.599 -4.184 9.860 1.00 97.94 175 GLU A N 1
ATOM 1263 C CA . GLU A 1 175 ? -19.872 -4.779 10.279 1.00 97.94 175 GLU A CA 1
ATOM 1264 C C . GLU A 1 175 ? -19.659 -5.909 11.290 1.00 97.94 175 GLU A C 1
ATOM 1266 O O . GLU A 1 175 ? -20.344 -5.946 12.317 1.00 97.94 175 GLU A O 1
ATOM 1271 N N . ARG A 1 176 ? -18.663 -6.773 11.058 1.00 98.12 176 ARG A N 1
ATOM 1272 C CA . ARG A 1 176 ? -18.274 -7.848 11.979 1.00 98.12 176 ARG A CA 1
ATOM 1273 C C . ARG A 1 176 ? -17.851 -7.305 13.343 1.00 98.12 176 ARG A C 1
ATOM 1275 O O . ARG A 1 176 ? -18.395 -7.742 14.356 1.00 98.12 176 ARG A O 1
ATOM 1282 N N . ILE A 1 177 ? -16.954 -6.319 13.374 1.00 98.25 177 ILE A N 1
ATOM 1283 C CA . ILE A 1 177 ? -16.479 -5.677 14.609 1.00 98.25 177 ILE A CA 1
ATOM 1284 C C . ILE A 1 177 ? -17.643 -5.023 15.358 1.00 98.25 177 ILE A C 1
ATOM 1286 O O . ILE A 1 177 ? -17.756 -5.165 16.573 1.00 98.25 177 ILE A O 1
ATOM 1290 N N . LEU A 1 178 ? -18.537 -4.320 14.656 1.00 98.31 178 LEU A N 1
ATOM 1291 C CA . LEU A 1 178 ? -19.702 -3.694 15.284 1.00 98.31 178 LEU A CA 1
ATOM 1292 C C . LEU A 1 178 ? -20.676 -4.730 15.855 1.00 98.31 178 LEU A C 1
ATOM 1294 O O . LEU A 1 178 ? -21.246 -4.500 16.923 1.00 98.31 178 LEU A O 1
ATOM 1298 N N . ALA A 1 179 ? -20.884 -5.851 15.164 1.00 98.19 179 ALA A N 1
ATOM 1299 C CA . ALA A 1 179 ? -21.719 -6.943 15.653 1.00 98.19 179 ALA A CA 1
ATOM 1300 C C . ALA A 1 179 ? -21.105 -7.606 16.896 1.00 98.19 179 ALA A C 1
ATOM 1302 O O . ALA A 1 179 ? -21.801 -7.793 17.894 1.00 98.19 179 ALA A O 1
ATOM 1303 N N . GLU A 1 180 ? -19.802 -7.889 16.870 1.00 97.94 180 GLU A N 1
ATOM 1304 C CA . GLU A 1 180 ? -19.069 -8.461 18.000 1.00 97.94 180 GLU A CA 1
ATOM 1305 C C . GLU A 1 180 ? -19.071 -7.517 19.209 1.00 97.94 180 GLU A C 1
ATOM 1307 O O . GLU A 1 180 ? -19.412 -7.933 20.315 1.00 97.94 180 GLU A O 1
ATOM 1312 N N . ALA A 1 181 ? -18.800 -6.227 18.999 1.00 97.94 181 ALA A N 1
ATOM 1313 C CA . ALA A 1 181 ? -18.824 -5.224 20.058 1.00 97.94 181 ALA A CA 1
ATOM 1314 C C . ALA A 1 181 ? -20.213 -5.099 20.703 1.00 97.94 181 ALA A C 1
ATOM 1316 O O . ALA A 1 181 ? -20.321 -4.998 21.926 1.00 97.94 181 ALA A O 1
ATOM 1317 N N . LYS A 1 182 ? -21.291 -5.143 19.905 1.00 98.06 182 LYS A N 1
ATOM 1318 C CA . LYS A 1 182 ? -22.669 -5.155 20.426 1.00 98.06 182 LYS A CA 1
ATOM 1319 C C . LYS A 1 182 ? -22.946 -6.412 21.244 1.00 98.06 182 LYS A C 1
ATOM 1321 O O . LYS A 1 182 ? -23.432 -6.296 22.366 1.00 98.06 182 LYS A O 1
ATOM 1326 N N . ALA A 1 183 ? -22.587 -7.587 20.729 1.00 98.25 183 ALA A N 1
ATOM 1327 C CA . ALA A 1 183 ? -22.765 -8.849 21.441 1.00 98.25 183 ALA A CA 1
ATOM 1328 C C . ALA A 1 183 ? -21.982 -8.872 22.765 1.00 98.25 183 ALA A C 1
ATOM 1330 O O . ALA A 1 183 ? -22.505 -9.293 23.796 1.00 98.25 183 ALA A O 1
ATOM 1331 N N . GLN A 1 184 ? -20.750 -8.358 22.770 1.00 98.00 184 GLN A N 1
ATOM 1332 C CA . GLN A 1 184 ? -19.930 -8.251 23.973 1.00 98.00 184 GLN A CA 1
ATOM 1333 C C . GLN A 1 184 ? -20.514 -7.251 24.979 1.00 98.00 184 GLN A C 1
ATOM 1335 O O . GLN A 1 184 ? -20.511 -7.520 26.184 1.00 98.00 184 GLN A O 1
ATOM 1340 N N . ALA A 1 185 ? -21.042 -6.118 24.511 1.00 98.06 185 ALA A N 1
ATOM 1341 C CA . ALA A 1 185 ? -21.703 -5.139 25.367 1.00 98.06 185 ALA A CA 1
ATOM 1342 C C . ALA A 1 185 ? -22.969 -5.723 26.014 1.00 98.06 185 ALA A C 1
ATOM 1344 O O . ALA A 1 185 ? -23.170 -5.567 27.219 1.00 98.06 185 ALA A O 1
ATOM 1345 N N . GLU A 1 186 ? -23.788 -6.446 25.249 1.00 98.00 186 GLU A N 1
ATOM 1346 C CA . GLU A 1 186 ? -24.973 -7.141 25.760 1.00 98.00 186 GLU A CA 1
ATOM 1347 C C . GLU A 1 186 ? -24.608 -8.234 26.769 1.00 98.00 186 GLU A C 1
ATOM 1349 O O . GLU A 1 186 ? -25.195 -8.289 27.849 1.00 98.00 186 GLU A O 1
ATOM 1354 N N . ALA A 1 187 ? -23.598 -9.055 26.469 1.00 98.12 187 ALA A N 1
ATOM 1355 C CA . ALA A 1 187 ? -23.100 -10.075 27.387 1.00 98.12 187 ALA A CA 1
ATOM 1356 C C . ALA A 1 187 ? -22.583 -9.459 28.696 1.00 98.12 187 ALA A C 1
ATOM 1358 O O . ALA A 1 187 ? -22.903 -9.941 29.782 1.00 98.12 187 ALA A O 1
ATOM 1359 N N . THR A 1 188 ? -21.835 -8.356 28.601 1.00 98.12 188 THR A N 1
ATOM 1360 C CA . THR A 1 188 ? -21.318 -7.624 29.765 1.00 98.12 188 THR A CA 1
ATOM 1361 C C . THR A 1 188 ? -22.451 -7.050 30.605 1.00 98.12 188 THR A C 1
ATOM 1363 O O . THR A 1 188 ? -22.436 -7.181 31.827 1.00 98.12 188 THR A O 1
ATOM 1366 N N . ARG A 1 189 ? -23.457 -6.447 29.962 1.00 98.19 189 ARG A N 1
ATOM 1367 C CA . ARG A 1 189 ? -24.632 -5.904 30.647 1.00 98.19 189 ARG A CA 1
ATOM 1368 C C . ARG A 1 189 ? -25.404 -7.001 31.369 1.00 98.19 189 ARG A C 1
ATOM 1370 O O . ARG A 1 189 ? -25.698 -6.849 32.546 1.00 98.19 189 ARG A O 1
ATOM 1377 N N . LYS A 1 190 ? -25.658 -8.124 30.696 1.00 98.12 190 LYS A N 1
ATOM 1378 C CA . LYS A 1 190 ? -26.345 -9.269 31.295 1.00 98.12 190 LYS A CA 1
ATOM 1379 C C . LYS A 1 190 ? -25.578 -9.820 32.498 1.00 98.12 190 LYS A C 1
ATOM 1381 O O . LYS A 1 190 ? -26.172 -10.041 33.545 1.00 98.12 190 LYS A O 1
ATOM 1386 N N . ALA A 1 191 ? -24.260 -9.980 32.377 1.00 97.81 191 ALA A N 1
ATOM 1387 C CA . ALA A 1 191 ? -23.421 -10.413 33.489 1.00 97.81 191 ALA A CA 1
ATOM 1388 C C . ALA A 1 191 ? -23.442 -9.409 34.657 1.00 97.81 191 ALA A C 1
ATOM 1390 O O . ALA A 1 191 ? -23.447 -9.817 35.815 1.00 97.81 191 ALA A O 1
ATOM 1391 N N . ALA A 1 192 ? -23.469 -8.102 34.379 1.00 98.00 192 ALA A N 1
ATOM 1392 C CA . ALA A 1 192 ? -23.607 -7.080 35.414 1.00 98.00 192 ALA A CA 1
ATOM 1393 C C . ALA A 1 192 ? -24.975 -7.157 36.110 1.00 98.00 192 ALA A C 1
ATOM 1395 O O . ALA A 1 192 ? -25.020 -7.143 37.336 1.00 98.00 192 ALA A O 1
ATOM 1396 N N . ASP A 1 193 ? -26.063 -7.311 35.353 1.00 98.06 193 ASP A N 1
ATOM 1397 C CA . ASP A 1 193 ? -27.419 -7.452 35.894 1.00 98.06 193 ASP A CA 1
ATOM 1398 C C . ASP A 1 193 ? -27.545 -8.714 36.770 1.00 98.06 193 ASP A C 1
ATOM 1400 O O . ASP A 1 193 ? -28.106 -8.661 37.865 1.00 98.06 193 ASP A O 1
ATOM 1404 N N . GLU A 1 194 ? -26.961 -9.838 36.339 1.00 97.94 194 GLU A N 1
ATOM 1405 C CA . GLU A 1 194 ? -26.899 -11.083 37.119 1.00 97.94 194 GLU A CA 1
ATOM 1406 C C . GLU A 1 194 ? -26.096 -10.908 38.418 1.00 97.94 194 GLU A C 1
ATOM 1408 O O . GLU A 1 194 ? -26.525 -11.373 39.477 1.00 97.94 194 GLU A O 1
ATOM 1413 N N . ARG A 1 195 ? -24.961 -10.197 38.369 1.00 97.69 195 ARG A N 1
ATOM 1414 C CA . ARG A 1 195 ? -24.152 -9.896 39.562 1.00 97.69 195 ARG A CA 1
ATOM 1415 C C . ARG A 1 195 ? -24.891 -8.987 40.535 1.00 97.69 195 ARG A C 1
ATOM 1417 O O . ARG A 1 195 ? -24.922 -9.301 41.717 1.00 97.69 195 ARG A O 1
ATOM 1424 N N . ILE A 1 196 ? -25.528 -7.924 40.045 1.00 97.88 196 ILE A N 1
ATOM 1425 C CA . ILE A 1 196 ? -26.340 -7.019 40.868 1.00 97.88 196 ILE A CA 1
ATOM 1426 C C . ILE A 1 196 ? -27.469 -7.799 41.545 1.00 97.88 196 ILE A C 1
ATOM 1428 O O . ILE A 1 196 ? -27.701 -7.637 42.740 1.00 97.88 196 ILE A O 1
ATOM 1432 N N . ALA A 1 197 ? -28.161 -8.671 40.808 1.00 97.56 197 ALA A N 1
ATOM 1433 C CA . ALA A 1 197 ? -29.221 -9.492 41.378 1.00 97.56 197 ALA A CA 1
ATOM 1434 C C . ALA A 1 197 ? -28.695 -10.415 42.488 1.00 97.56 197 ALA A C 1
ATOM 1436 O O . ALA A 1 197 ? -29.317 -10.497 43.547 1.00 97.56 197 ALA A O 1
ATOM 1437 N N . ALA A 1 198 ? -27.550 -11.071 42.276 1.00 97.69 198 ALA A N 1
ATOM 1438 C CA . ALA A 1 198 ? -26.918 -11.916 43.288 1.00 97.69 198 ALA A CA 1
ATOM 1439 C C . ALA A 1 198 ? -26.511 -11.116 44.539 1.00 97.69 198 ALA A C 1
ATOM 1441 O O . ALA A 1 198 ? -26.831 -11.516 45.656 1.00 97.69 198 ALA A O 1
ATOM 1442 N N . GLU A 1 199 ? -25.891 -9.952 44.349 1.00 97.31 199 GLU A N 1
ATOM 1443 C CA . GLU A 1 199 ? -25.406 -9.078 45.422 1.00 97.31 199 GLU A CA 1
ATOM 1444 C C . GLU A 1 199 ? -26.567 -8.472 46.235 1.00 97.31 199 GLU A C 1
ATOM 1446 O O . GLU A 1 199 ? -26.490 -8.367 47.456 1.00 97.31 199 GLU A O 1
ATOM 1451 N N . ILE A 1 200 ? -27.706 -8.169 45.595 1.00 97.81 200 ILE A N 1
ATOM 1452 C CA . ILE A 1 200 ? -28.941 -7.760 46.288 1.00 97.81 200 ILE A CA 1
ATOM 1453 C C . ILE A 1 200 ? -29.489 -8.893 47.166 1.00 97.81 200 ILE A C 1
ATOM 1455 O O . ILE A 1 200 ? -29.939 -8.634 48.284 1.00 97.81 200 ILE A O 1
ATOM 1459 N N . GLN A 1 201 ? -29.490 -10.139 46.678 1.00 97.50 201 GLN A N 1
ATOM 1460 C CA . GLN A 1 201 ? -29.966 -11.281 47.470 1.00 97.50 201 GLN A CA 1
ATOM 1461 C C . GLN A 1 201 ? -29.053 -11.560 48.668 1.00 97.50 201 GLN A C 1
ATOM 1463 O O . GLN A 1 201 ? -29.542 -11.828 49.770 1.00 97.50 201 GLN A O 1
ATOM 1468 N N . GLU A 1 202 ? -27.740 -11.450 48.473 1.00 97.75 202 GLU A N 1
ATOM 1469 C CA . GLU A 1 202 ? -26.751 -11.557 49.545 1.00 97.75 202 GLU A CA 1
ATOM 1470 C C . GLU A 1 202 ? -26.954 -10.453 50.590 1.00 97.75 202 GLU A C 1
ATOM 1472 O O . GLU A 1 202 ? -27.194 -10.754 51.759 1.00 97.75 202 GLU A O 1
ATOM 1477 N N . ALA A 1 203 ? -27.022 -9.187 50.162 1.00 97.06 203 ALA A N 1
ATOM 1478 C CA . ALA A 1 203 ? -27.257 -8.051 51.050 1.00 97.06 203 ALA A CA 1
ATOM 1479 C C . ALA A 1 203 ? -28.577 -8.171 51.829 1.00 97.06 203 ALA A C 1
ATOM 1481 O O . ALA A 1 203 ? -28.637 -7.835 53.012 1.00 97.06 203 ALA A O 1
ATOM 1482 N N . ARG A 1 204 ? -29.645 -8.679 51.199 1.00 97.31 204 ARG A N 1
ATOM 1483 C CA . ARG A 1 204 ? -30.920 -8.937 51.884 1.00 97.31 204 ARG A CA 1
ATOM 1484 C C . ARG A 1 204 ? -30.759 -9.979 52.987 1.00 97.31 204 ARG A C 1
ATOM 1486 O O . ARG A 1 204 ? -31.236 -9.760 54.098 1.00 97.31 204 ARG A O 1
ATOM 1493 N N . THR A 1 205 ? -30.079 -11.080 52.681 1.00 97.38 205 THR A N 1
ATOM 1494 C CA . THR A 1 205 ? -29.825 -12.163 53.639 1.00 97.38 205 THR A CA 1
ATOM 1495 C C . THR A 1 205 ? -28.995 -11.664 54.821 1.00 97.38 205 THR A C 1
ATOM 1497 O O . THR A 1 205 ? -29.284 -12.000 55.970 1.00 97.38 205 THR A O 1
ATOM 1500 N N . ASP A 1 206 ? -27.996 -10.823 54.569 1.00 97.31 206 ASP A N 1
ATOM 1501 C CA . ASP A 1 206 ? -27.148 -10.267 55.622 1.00 97.31 206 ASP A CA 1
ATOM 1502 C C . ASP A 1 206 ? -27.894 -9.261 56.504 1.00 97.31 206 ASP A C 1
ATOM 1504 O O . ASP A 1 206 ? -27.786 -9.329 57.730 1.00 97.31 206 ASP A O 1
ATOM 1508 N N . ILE A 1 207 ? -28.742 -8.404 55.923 1.00 97.44 207 ILE A N 1
ATOM 1509 C CA . ILE A 1 207 ? -29.627 -7.519 56.697 1.00 97.44 207 ILE A CA 1
ATOM 1510 C C . ILE A 1 207 ? -30.583 -8.341 57.570 1.00 97.44 207 ILE A C 1
ATOM 1512 O O . ILE A 1 207 ? -30.760 -8.027 58.748 1.00 97.44 207 ILE A O 1
ATOM 1516 N N . GLU A 1 208 ? -31.191 -9.401 57.032 1.00 97.12 208 GLU A N 1
ATOM 1517 C CA . GLU A 1 208 ? -32.075 -10.283 57.804 1.00 97.12 208 GLU A CA 1
ATOM 1518 C C . GLU A 1 208 ? -31.335 -10.923 58.986 1.00 97.12 208 GLU A C 1
ATOM 1520 O O . GLU A 1 208 ? -31.838 -10.900 60.113 1.00 97.12 208 GLU A O 1
ATOM 1525 N N . ARG A 1 209 ? -30.111 -11.417 58.768 1.00 97.12 209 ARG A N 1
ATOM 1526 C CA . ARG A 1 209 ? -29.256 -11.963 59.833 1.00 97.12 209 ARG A CA 1
ATOM 1527 C C . ARG A 1 209 ? -28.925 -10.922 60.897 1.00 97.12 209 ARG A C 1
ATOM 1529 O O . ARG A 1 209 ? -29.040 -11.225 62.085 1.00 97.12 209 ARG A O 1
ATOM 1536 N N . GLU A 1 210 ? -28.550 -9.706 60.505 1.00 96.75 210 GLU A N 1
ATOM 1537 C CA . GLU A 1 210 ? -28.259 -8.626 61.453 1.00 96.75 210 GLU A CA 1
ATOM 1538 C C . GLU A 1 210 ? -29.481 -8.239 62.290 1.00 96.75 210 GLU A C 1
ATOM 1540 O O . GLU A 1 210 ? -29.363 -8.017 63.499 1.00 96.75 210 GLU A O 1
ATOM 1545 N N . VAL A 1 211 ? -30.658 -8.152 61.666 1.00 96.94 211 VAL A N 1
ATOM 1546 C CA . VAL A 1 211 ? -31.909 -7.818 62.356 1.00 96.94 211 VAL A CA 1
ATOM 1547 C C . VAL A 1 211 ? -32.277 -8.915 63.349 1.00 96.94 211 VAL A C 1
ATOM 1549 O O . VAL A 1 211 ? -32.588 -8.602 64.499 1.00 96.94 211 VAL A O 1
ATOM 1552 N N . VAL A 1 212 ? -32.187 -10.188 62.951 1.00 96.69 212 VAL A N 1
ATOM 1553 C CA . VAL A 1 212 ? -32.436 -11.328 63.847 1.00 96.69 212 VAL A CA 1
ATOM 1554 C C . VAL A 1 212 ? -31.449 -11.322 65.013 1.00 96.69 212 VAL A C 1
ATOM 1556 O O . VAL A 1 212 ? -31.874 -11.420 66.162 1.00 96.69 212 VAL A O 1
ATOM 1559 N N . ALA A 1 213 ? -30.154 -11.127 64.755 1.00 96.38 213 ALA A N 1
ATOM 1560 C CA . ALA A 1 213 ? -29.137 -11.073 65.804 1.00 96.38 213 ALA A CA 1
ATOM 1561 C C . ALA A 1 213 ? -29.400 -9.938 66.811 1.00 96.38 213 ALA A C 1
ATOM 1563 O O . ALA A 1 213 ? -29.352 -10.159 68.022 1.00 96.38 213 ALA A O 1
ATOM 1564 N N . LYS A 1 214 ? -29.744 -8.733 66.332 1.00 96.25 214 LYS A N 1
ATOM 1565 C CA . LYS A 1 214 ? -30.087 -7.589 67.196 1.00 96.25 214 LYS A CA 1
ATOM 1566 C C . LYS A 1 214 ? -31.384 -7.818 67.976 1.00 96.25 214 LYS A C 1
ATOM 1568 O O . LYS A 1 214 ? -31.453 -7.440 69.144 1.00 96.25 214 LYS A O 1
ATOM 1573 N N . ALA A 1 215 ? -32.392 -8.441 67.367 1.00 96.00 215 ALA A N 1
ATOM 1574 C CA . ALA A 1 215 ? -33.648 -8.775 68.035 1.00 96.00 215 ALA A CA 1
ATOM 1575 C C . ALA A 1 215 ? -33.444 -9.813 69.149 1.00 96.00 215 ALA A C 1
ATOM 1577 O O . ALA A 1 215 ? -33.958 -9.623 70.250 1.00 96.00 215 ALA A O 1
ATOM 1578 N N . VAL A 1 216 ? -32.652 -10.863 68.895 1.00 95.88 216 VAL A N 1
ATOM 1579 C CA . VAL A 1 216 ? -32.284 -11.870 69.904 1.00 95.88 216 VAL A CA 1
ATOM 1580 C C . VAL A 1 216 ? -31.519 -11.222 71.056 1.00 95.88 216 VAL A C 1
ATOM 1582 O O . VAL A 1 216 ? -31.905 -11.407 72.206 1.00 95.88 216 VAL A O 1
ATOM 1585 N N . ALA A 1 217 ? -30.514 -10.389 70.769 1.00 94.62 217 ALA A N 1
ATOM 1586 C CA . ALA A 1 217 ? -29.761 -9.678 71.803 1.00 94.62 217 ALA A CA 1
ATOM 1587 C C . ALA A 1 217 ? -30.649 -8.738 72.647 1.00 94.62 217 ALA A C 1
ATOM 1589 O O . ALA A 1 217 ? -30.488 -8.634 73.864 1.00 94.62 217 ALA A O 1
ATOM 1590 N N . ALA A 1 218 ? -31.619 -8.060 72.022 1.00 93.75 218 ALA A N 1
ATOM 1591 C CA . ALA A 1 218 ? -32.582 -7.223 72.734 1.00 93.75 218 ALA A CA 1
ATOM 1592 C C . ALA A 1 218 ? -33.529 -8.055 73.616 1.00 93.75 218 ALA A C 1
ATOM 1594 O O . ALA A 1 218 ? -33.788 -7.671 74.756 1.00 93.75 218 ALA A O 1
ATOM 1595 N N . ALA A 1 219 ? -34.018 -9.193 73.114 1.00 92.50 219 ALA A N 1
ATOM 1596 C CA . ALA A 1 219 ? -34.858 -10.115 73.873 1.00 92.50 219 ALA A CA 1
ATOM 1597 C C . ALA A 1 219 ? -34.105 -10.729 75.064 1.00 92.50 219 ALA A C 1
ATOM 1599 O O . ALA A 1 219 ? -34.653 -10.779 76.161 1.00 92.50 219 ALA A O 1
ATOM 1600 N N . GLU A 1 220 ? -32.842 -11.123 74.881 1.00 91.62 220 GLU A N 1
ATOM 1601 C CA . GLU A 1 220 ? -31.965 -11.631 75.943 1.00 91.62 220 GLU A CA 1
ATOM 1602 C C . GLU A 1 220 ? -31.770 -10.592 77.054 1.00 91.62 220 GLU A C 1
ATOM 1604 O O . GLU A 1 220 ? -31.941 -10.895 78.239 1.00 91.62 220 GLU A O 1
ATOM 1609 N N . LYS A 1 221 ? -31.497 -9.335 76.679 1.00 92.56 221 LYS A N 1
ATOM 1610 C CA . LYS A 1 221 ? -31.383 -8.231 77.636 1.00 92.56 221 LYS A CA 1
ATOM 1611 C C . LYS A 1 221 ? -32.686 -8.016 78.413 1.00 92.56 221 LYS A C 1
ATOM 1613 O O . LYS A 1 221 ? -32.661 -7.889 79.634 1.00 92.56 221 LYS A O 1
ATOM 1618 N N . LEU A 1 222 ? -33.821 -8.006 77.717 1.00 90.94 222 LEU A N 1
ATOM 1619 C CA . LEU A 1 222 ? -35.133 -7.764 78.320 1.00 90.94 222 LEU A CA 1
ATOM 1620 C C . LEU A 1 222 ? -35.560 -8.918 79.243 1.00 90.94 222 LEU A C 1
ATOM 1622 O O . LEU A 1 222 ? -36.109 -8.669 80.314 1.00 90.94 222 LEU A O 1
ATOM 1626 N N . LEU A 1 223 ? -35.255 -10.167 78.870 1.00 86.62 223 LEU A N 1
ATOM 1627 C CA . LEU A 1 223 ? -35.468 -11.349 79.707 1.00 86.62 223 LEU A CA 1
ATOM 1628 C C . LEU A 1 223 ? -34.597 -11.296 80.968 1.00 86.62 223 LEU A C 1
ATOM 1630 O O . LEU A 1 223 ? -35.102 -11.539 82.060 1.00 86.62 223 LEU A O 1
ATOM 1634 N N . THR A 1 224 ? -33.327 -10.906 80.833 1.00 86.50 224 THR A N 1
ATOM 1635 C CA . THR A 1 224 ? -32.402 -10.738 81.967 1.00 86.50 224 THR A CA 1
ATOM 1636 C C . THR A 1 224 ? -32.887 -9.669 82.952 1.00 86.50 224 THR A C 1
ATOM 1638 O O . THR A 1 224 ? -32.770 -9.852 84.160 1.00 86.50 224 THR A O 1
ATOM 1641 N N . GLU A 1 225 ? -33.467 -8.567 82.464 1.00 87.06 225 GLU A N 1
ATOM 1642 C CA . GLU A 1 225 ? -34.019 -7.499 83.313 1.00 87.06 225 GLU A CA 1
ATOM 1643 C C . GLU A 1 225 ? -35.349 -7.877 83.995 1.00 87.06 225 GLU A C 1
ATOM 1645 O O . GLU A 1 225 ? -35.668 -7.337 85.056 1.00 87.06 225 GLU A O 1
ATOM 1650 N N . LYS A 1 226 ? -36.152 -8.764 83.390 1.00 80.81 226 LYS A N 1
ATOM 1651 C CA . LYS A 1 226 ? -37.527 -9.075 83.830 1.00 80.81 226 LYS A CA 1
ATOM 1652 C C . LYS A 1 226 ? -37.673 -10.392 84.597 1.00 80.81 226 LYS A C 1
ATOM 1654 O O . LYS A 1 226 ? -38.680 -10.540 85.283 1.00 80.81 226 LYS A O 1
ATOM 1659 N N . VAL A 1 227 ? -36.726 -11.326 84.485 1.00 77.62 227 VAL A N 1
ATOM 1660 C CA . VAL A 1 227 ? -36.810 -12.645 85.136 1.00 77.62 227 VAL A CA 1
ATOM 1661 C C . VAL A 1 227 ? -36.769 -12.518 86.659 1.00 77.62 227 VAL A C 1
ATOM 1663 O O . VAL A 1 227 ? -35.804 -12.017 87.238 1.00 77.62 227 VAL A O 1
ATOM 1666 N N . GLY A 1 228 ? -37.824 -13.011 87.311 1.00 78.06 228 GLY A N 1
ATOM 1667 C CA . GLY A 1 228 ? -37.926 -13.104 88.766 1.00 78.06 228 GLY A CA 1
ATOM 1668 C C . GLY A 1 228 ? -37.937 -14.549 89.295 1.00 78.06 228 GLY A C 1
ATOM 1669 O O . GLY A 1 228 ? -37.965 -15.512 88.527 1.00 78.06 228 GLY A O 1
ATOM 1670 N N . PRO A 1 229 ? -37.968 -14.739 90.630 1.00 72.19 229 PRO A N 1
ATOM 1671 C CA . PRO A 1 229 ? -37.969 -16.067 91.258 1.00 72.19 229 PRO A CA 1
ATOM 1672 C C . PRO A 1 229 ? -39.183 -16.945 90.905 1.00 72.19 229 PRO A C 1
ATOM 1674 O O . PRO A 1 229 ? -39.070 -18.169 90.911 1.00 72.19 229 PRO A O 1
ATOM 1677 N N . GLN A 1 230 ? -40.341 -16.341 90.599 1.00 71.25 230 GLN A N 1
ATOM 1678 C CA . GLN A 1 230 ? -41.551 -17.077 90.204 1.00 71.25 230 GLN A CA 1
ATOM 1679 C C . GLN A 1 230 ? -41.470 -17.624 88.770 1.00 71.25 230 GLN A C 1
ATOM 1681 O O . GLN A 1 230 ? -41.917 -18.744 88.529 1.00 71.25 230 GLN A O 1
ATOM 1686 N N . ASP A 1 231 ? -40.825 -16.904 87.847 1.00 76.06 231 ASP A N 1
ATOM 1687 C CA . ASP A 1 231 ? -40.634 -17.364 86.465 1.00 76.06 231 ASP A CA 1
ATOM 1688 C C . ASP A 1 231 ? -39.731 -18.603 86.409 1.00 76.06 231 ASP A C 1
ATOM 1690 O O . ASP A 1 231 ? -39.990 -19.533 85.650 1.00 76.06 231 ASP A O 1
ATOM 1694 N N . HIS A 1 232 ? -38.716 -18.675 87.279 1.00 74.44 232 HIS A N 1
ATOM 1695 C CA . HIS A 1 232 ? -37.830 -19.838 87.393 1.00 74.44 232 HIS A CA 1
ATOM 1696 C C . HIS A 1 232 ? -38.588 -21.125 87.754 1.00 74.44 232 HIS A C 1
ATOM 1698 O O . HIS A 1 232 ? -38.332 -22.175 87.169 1.00 74.44 232 HIS A O 1
ATOM 1704 N N . GLN A 1 233 ? -39.545 -21.055 88.688 1.00 76.94 233 GLN A N 1
ATOM 1705 C CA . GLN A 1 233 ? -40.361 -22.221 89.049 1.00 76.94 233 GLN A CA 1
ATOM 1706 C C . GLN A 1 233 ? -41.285 -22.648 87.903 1.00 76.94 233 GLN A C 1
ATOM 1708 O O . GLN A 1 233 ? -41.454 -23.845 87.662 1.00 76.94 233 GLN A O 1
ATOM 1713 N N . HIS A 1 234 ? -41.840 -21.684 87.165 1.00 79.12 234 HIS A N 1
ATOM 1714 C CA . HIS A 1 234 ? -42.694 -21.951 86.008 1.00 79.12 234 HIS A CA 1
ATOM 1715 C C . HIS A 1 234 ? -41.911 -22.591 84.847 1.00 79.12 234 HIS A C 1
ATOM 1717 O O . HIS A 1 234 ? -42.404 -23.531 84.225 1.00 79.12 234 HIS A O 1
ATOM 1723 N N . LEU A 1 235 ? -40.675 -22.139 84.598 1.00 80.06 235 LEU A N 1
ATOM 1724 C CA . LEU A 1 235 ? -39.766 -22.718 83.600 1.00 80.06 235 LEU A CA 1
ATOM 1725 C C . LEU A 1 235 ? -39.348 -24.150 83.958 1.00 80.06 235 LEU A C 1
ATOM 1727 O O . LEU A 1 235 ? -39.356 -25.021 83.093 1.00 80.06 235 LEU A O 1
ATOM 1731 N N . VAL A 1 236 ? -39.026 -24.414 85.230 1.00 80.75 236 VAL A N 1
ATOM 1732 C CA . VAL A 1 236 ? -38.682 -25.767 85.705 1.00 80.75 236 VAL A CA 1
ATOM 1733 C C . VAL A 1 236 ? -39.879 -26.709 85.587 1.00 80.75 236 VAL A C 1
ATOM 1735 O O . VAL A 1 236 ? -39.724 -27.829 85.109 1.00 80.75 236 VAL A O 1
ATOM 1738 N N . THR A 1 237 ? -41.074 -26.252 85.967 1.00 80.75 237 THR A N 1
ATOM 1739 C CA . THR A 1 237 ? -42.299 -27.062 85.868 1.00 80.75 237 THR A CA 1
ATOM 1740 C C . THR A 1 237 ? -42.637 -27.370 84.407 1.00 80.75 237 THR A C 1
ATOM 1742 O O . THR A 1 237 ? -42.858 -28.528 84.072 1.00 80.75 237 THR A O 1
ATOM 1745 N N . GLY A 1 238 ? -42.567 -26.380 83.508 1.00 81.88 238 GLY A N 1
ATOM 1746 C CA . GLY A 1 238 ? -42.788 -26.595 82.073 1.00 81.88 238 GLY A CA 1
ATOM 1747 C C . GLY A 1 238 ? -41.732 -27.490 81.408 1.00 81.88 238 GLY A C 1
ATOM 1748 O O . GLY A 1 238 ? -42.055 -28.284 80.525 1.00 81.88 238 GLY A O 1
ATOM 1749 N N . PHE A 1 239 ? -40.469 -27.419 81.844 1.00 83.12 239 PHE A N 1
ATOM 1750 C CA . PHE A 1 239 ? -39.427 -28.338 81.376 1.00 83.12 239 PHE A CA 1
ATOM 1751 C C . PHE A 1 239 ? -39.713 -29.782 81.813 1.00 83.12 239 PHE A C 1
ATOM 1753 O O . PHE A 1 239 ? -39.618 -30.697 81.001 1.00 83.12 239 PHE A O 1
ATOM 1760 N N . ILE A 1 240 ? -40.129 -29.991 83.065 1.00 83.94 240 ILE A N 1
ATOM 1761 C CA . ILE A 1 240 ? -40.518 -31.319 83.563 1.00 83.94 240 ILE A CA 1
ATOM 1762 C C . ILE A 1 240 ? -41.749 -31.856 82.814 1.00 83.94 240 ILE A C 1
ATOM 1764 O O . ILE A 1 240 ? -41.742 -33.019 82.416 1.00 83.94 240 ILE A O 1
ATOM 1768 N N . ASP A 1 241 ? -42.753 -31.019 82.544 1.00 85.50 241 ASP A N 1
ATOM 1769 C CA . ASP A 1 241 ? -43.938 -31.410 81.770 1.00 85.50 241 ASP A CA 1
ATOM 1770 C C . ASP A 1 241 ? -43.592 -31.777 80.315 1.00 85.50 241 ASP A C 1
ATOM 1772 O O . ASP A 1 241 ? -44.061 -32.793 79.813 1.00 85.50 241 ASP A O 1
ATOM 1776 N N . SER A 1 242 ? -42.718 -31.019 79.639 1.00 77.50 242 SER A N 1
ATOM 1777 C CA . SER A 1 242 ? -42.285 -31.332 78.259 1.00 77.50 242 SER A CA 1
ATOM 1778 C C . SER A 1 242 ? -41.410 -32.590 78.148 1.00 77.50 242 SER A C 1
ATOM 1780 O O . SER A 1 242 ? -41.459 -33.297 77.136 1.00 77.50 242 SER A O 1
ATOM 1782 N N . LEU A 1 243 ? -40.650 -32.919 79.198 1.00 79.69 243 LEU A N 1
ATOM 1783 C CA . LEU A 1 243 ? -39.983 -34.217 79.316 1.00 79.69 243 LEU A CA 1
ATOM 1784 C C . LEU A 1 243 ? -40.978 -35.359 79.579 1.00 79.69 243 LEU A C 1
ATOM 1786 O O . LEU A 1 243 ? -40.718 -36.487 79.164 1.00 79.69 243 LEU A O 1
ATOM 1790 N N . GLY A 1 244 ? -42.103 -35.080 80.245 1.00 74.06 244 GLY A N 1
ATOM 1791 C CA . GLY A 1 244 ? -43.185 -36.038 80.491 1.00 74.06 244 GLY A CA 1
A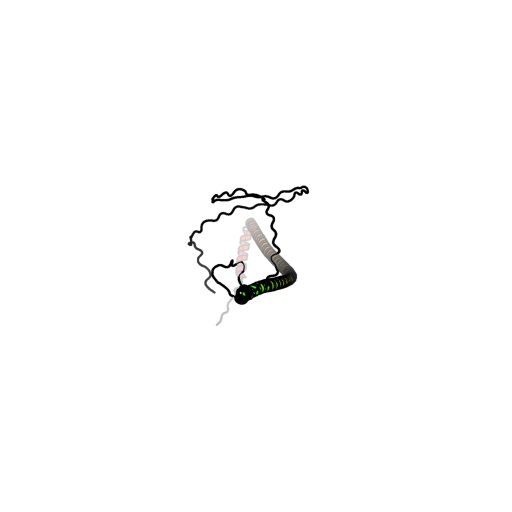TOM 1792 C C . GLY A 1 244 ? -44.114 -36.275 79.292 1.00 74.06 244 GLY A C 1
ATOM 1793 O O . GLY A 1 244 ? -44.628 -37.381 79.141 1.00 74.06 244 GLY A O 1
ATOM 1794 N N . ASP A 1 245 ? -44.300 -35.270 78.431 1.00 68.00 245 ASP A N 1
ATOM 1795 C CA . ASP A 1 245 ? -45.171 -35.308 77.242 1.00 68.00 245 ASP A CA 1
ATOM 1796 C C . ASP A 1 245 ? -44.444 -35.748 75.957 1.00 68.00 245 ASP A C 1
ATOM 1798 O O . ASP A 1 245 ? -45.079 -36.082 74.960 1.00 68.00 245 ASP A O 1
ATOM 1802 N N . SER A 1 246 ? -43.106 -35.816 75.960 1.00 55.03 246 SER A N 1
ATOM 1803 C CA . SER A 1 246 ? -42.355 -36.411 74.848 1.00 55.03 246 SER A CA 1
ATOM 1804 C C . SER A 1 246 ? -42.701 -37.907 74.751 1.00 55.03 246 SER A C 1
ATOM 1806 O O . SER A 1 246 ? -42.314 -38.676 75.636 1.00 55.03 246 SER A O 1
ATOM 1808 N N . PRO A 1 247 ? -43.426 -38.367 73.710 1.00 59.41 247 PRO A N 1
ATOM 1809 C CA . PRO A 1 247 ? -43.917 -39.733 73.643 1.00 59.41 247 PRO A CA 1
ATOM 1810 C C . PRO A 1 247 ? -42.735 -40.699 73.645 1.00 59.41 247 PRO A C 1
ATOM 1812 O O . PRO A 1 247 ? -41.912 -40.713 72.725 1.00 59.41 247 PRO A O 1
ATOM 1815 N N . SER A 1 248 ? -42.674 -41.535 74.683 1.00 57.28 248 SER A N 1
ATOM 1816 C CA . SER A 1 248 ? -41.862 -42.745 74.686 1.00 57.28 248 SER A CA 1
ATOM 1817 C C . SER A 1 248 ? -42.259 -43.589 73.474 1.00 57.28 248 SER A C 1
ATOM 1819 O O . SER A 1 248 ? -43.233 -44.340 73.488 1.00 57.28 248 SER A O 1
ATOM 1821 N N . THR A 1 249 ? -41.502 -43.438 72.385 1.00 51.25 249 THR A N 1
ATOM 1822 C CA . THR A 1 249 ? -41.547 -44.355 71.250 1.00 51.25 249 THR A CA 1
ATOM 1823 C C . THR A 1 249 ? -41.018 -45.692 71.752 1.00 51.25 249 THR A C 1
ATOM 1825 O O . THR A 1 249 ? -39.823 -45.973 71.796 1.00 51.25 249 THR A O 1
ATOM 1828 N N . THR A 1 250 ? -41.978 -46.464 72.239 1.00 56.09 250 THR A N 1
ATOM 1829 C CA . THR A 1 250 ? -41.923 -47.856 72.641 1.00 56.09 250 THR A CA 1
ATOM 1830 C C . THR A 1 250 ? -41.733 -48.736 71.403 1.00 56.09 250 THR A C 1
ATOM 1832 O O . THR A 1 250 ? -42.523 -48.672 70.471 1.00 56.09 250 THR A O 1
ATOM 1835 N N . SER A 1 251 ? -40.684 -49.563 71.452 1.00 56.12 251 SER A N 1
ATOM 1836 C CA . SER A 1 251 ? -40.561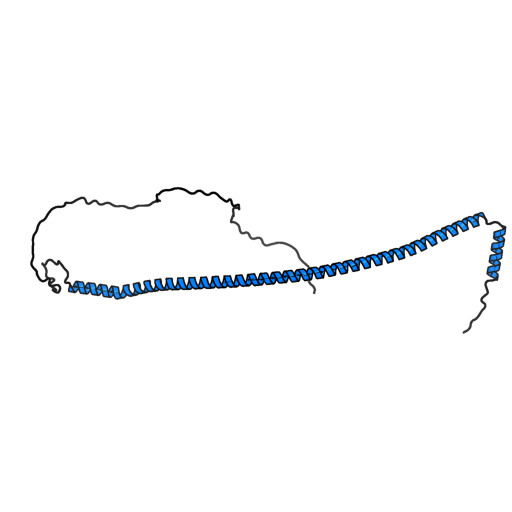 -50.945 70.948 1.00 56.12 251 SER A CA 1
ATOM 1837 C C . SER A 1 251 ? -40.974 -51.327 69.512 1.00 56.12 251 SER A C 1
ATOM 1839 O O . SER A 1 251 ? -42.117 -51.145 69.103 1.00 56.12 251 SER A O 1
ATOM 1841 N N . GLY A 1 252 ? -40.095 -52.097 68.852 1.00 47.22 252 GLY A N 1
ATOM 1842 C CA . GLY A 1 252 ? -40.477 -53.020 67.777 1.00 47.22 252 GLY A CA 1
ATOM 1843 C C . GLY A 1 252 ? -39.315 -53.518 66.908 1.00 47.22 252 GLY A C 1
ATOM 1844 O O . GLY A 1 252 ? -39.152 -53.036 65.796 1.00 47.22 252 GLY A O 1
ATOM 1845 N N . GLY A 1 253 ? -38.533 -54.503 67.374 1.00 51.22 253 GLY A N 1
ATOM 1846 C CA . GLY A 1 253 ? -37.915 -55.475 66.443 1.00 51.22 253 GLY A CA 1
ATOM 1847 C C . GLY A 1 253 ? -39.012 -56.353 65.804 1.00 51.22 253 GLY A C 1
ATOM 1848 O O . GLY A 1 253 ? -40.127 -56.342 66.337 1.00 51.22 253 GLY A O 1
ATOM 1849 N N . PRO A 1 254 ? -38.762 -57.132 64.726 1.00 64.06 254 PRO A N 1
ATOM 1850 C CA . PRO A 1 254 ? -37.766 -58.217 64.755 1.00 64.06 254 PRO A CA 1
ATOM 1851 C C . PRO A 1 254 ? -37.034 -58.525 63.418 1.00 64.06 254 PRO A C 1
ATOM 1853 O O . PRO A 1 254 ? -37.385 -57.980 62.379 1.00 64.06 254 PRO A O 1
ATOM 1856 N N . ALA A 1 255 ? -36.053 -59.439 63.532 1.00 49.44 255 ALA A N 1
ATOM 1857 C CA . ALA A 1 255 ? -35.553 -60.454 62.576 1.00 49.44 255 ALA A CA 1
ATOM 1858 C C . ALA A 1 255 ? -35.393 -60.109 61.082 1.00 49.44 255 ALA A C 1
ATOM 1860 O O . ALA A 1 255 ? -36.415 -59.961 60.380 1.00 49.44 255 ALA A O 1
#

Secondary structure (DSSP, 8-state):
-----------------------------------------------------------------------------TT-----TTS---S--HHHHHHHHHHHHHHHHHHHHHHHHHHHHHHHHHHHHHHHHHHHHHHHHHHHHHHHHHHHHHHHHHHHHHHHHHHHHHHHHHHHHHHHHHHHHHHHHHHHHHHHHHHHHHHHHHHHHHHHHHHHHHHHHHHHHH--HHHHHHHHHHHHHHHHHS---------

Foldseek 3Di:
DDDDDDDDDDDDDDDDDDDDDDDDDDDDDDDDDDDDDDDDDDDDDDDDDDDDDDDDDDDDDDDDDDDDDPPDPPPPQLPDDDPDPDDDCPDHRVVVVVVVVVVVCVVCVVPVVVVVVVVVVVVVVVVVVVVVVVVVVVVVVVVVVVVVVVVVVVVVVVVVVVVVVVVVVVVVVVVVVVVVVVVVVVVVVVVVVVVVVVVVVVVVVVVVVVVVVVVVVVVVVVCVVPDDPVVVVVVVVVVVVVVVPPDPPDDDDDD